Protein AF-A0A257Y5J5-F1 (afdb_monomer_lite)

pLDDT: mean 78.84, std 15.65, range [30.62, 96.81]

Secondary structure (DSSP, 8-state):
-----TTSTTTS--------THHHHHHHHHHHHHHHHHHTS-SS--GGGTTT-EEE-TT--EEE--HHHHHHHHHHHHHTTSEETTEE-HHHHTS-HHHHHHHHHHHHHTT-TTGGGGHHHHHHHHHHS--TTTS-----GGGPEEPPB-HHHHHSHHHHHHHHHH-EEEEEEE---HHHHHHHHHHHHHHH---PPPEEEEEEEEEEPPSSS-S---EEEEEEEEEEE---TT----HHHHHHHHHT--HHHHHHHHHHS-HHHHTHHHH-HHHHHHHHHHHHHHHHHHHHHTTEEEEEEEEE--HHHHH--TT-EE-BTTTEEE-SSSSBSEEE-SSHHHHHHH-

Radius of gyration: 29.54 Å; chains: 1; bounding box: 73×60×66 Å

Sequence (347 aa):
PEVLGTHNVHDVNSLTVIANESYEEFAKALQDEFYEVIKNRPKEVAPTLFDGQVWVDAAGTELSVDGSKAALIFAALNVSGFVKDGQLTDAYHDMAPELRAEKVSEMLGNVDNSLPAYVEQVLQLVESVYDPKKNPIVSDARNKTTLNLDHEKFASKEFKSLWEKINAKTYYTVSFNEEKLIESCVNSLNRQLRVSQTLVVITDGYLSTTKQNTPEMKRLVGKQVVLEEVAAKNVTFDLIGEIATSTRLTRKTVATILQRIEPVVFKLFAANPEEFIREAIKLIDEQKASTIIEHITYDKLDETWNAEEIFVDATIGGEYGKNVSDAKKHLYDKLRYDSSTEKTLGE

Structure (mmCIF, N/CA/C/O backbone):
data_AF-A0A257Y5J5-F1
#
_entry.id   AF-A0A257Y5J5-F1
#
loop_
_atom_site.group_PDB
_atom_site.id
_atom_site.type_symbol
_atom_site.label_atom_id
_atom_site.label_alt_id
_atom_site.label_comp_id
_atom_site.label_asym_id
_atom_site.label_entity_id
_atom_site.label_seq_id
_atom_site.pdbx_PDB_ins_code
_atom_site.Cartn_x
_atom_site.Cartn_y
_atom_site.Cartn_z
_atom_site.occupancy
_atom_site.B_iso_or_equiv
_atom_site.auth_seq_id
_atom_site.auth_comp_id
_atom_site.auth_asym_id
_atom_site.auth_atom_id
_atom_site.pdbx_PDB_model_num
ATOM 1 N N . PRO A 1 1 ? -29.559 -7.344 -4.390 1.00 34.03 1 PRO A N 1
ATOM 2 C CA . PRO A 1 1 ? -28.107 -7.461 -4.138 1.00 34.03 1 PRO A CA 1
ATOM 3 C C . PRO A 1 1 ? -27.696 -6.397 -3.118 1.00 34.03 1 PRO A C 1
ATOM 5 O O . PRO A 1 1 ? -27.549 -5.232 -3.473 1.00 34.03 1 PRO A O 1
ATOM 8 N N . GLU A 1 2 ? -27.645 -6.782 -1.843 1.00 30.62 2 GLU A N 1
ATOM 9 C CA . GLU A 1 2 ? -27.125 -5.921 -0.779 1.00 30.62 2 GLU A CA 1
ATOM 10 C C . GLU A 1 2 ? -25.647 -5.649 -1.046 1.00 30.62 2 GLU A C 1
ATOM 12 O O . GLU A 1 2 ? -24.831 -6.565 -1.145 1.00 30.62 2 GLU A O 1
ATOM 17 N N . VAL A 1 3 ? -25.321 -4.375 -1.237 1.00 37.84 3 VAL A N 1
ATOM 18 C CA . VAL A 1 3 ? -23.944 -3.912 -1.366 1.00 37.84 3 VAL A CA 1
ATOM 19 C C . VAL A 1 3 ? -23.417 -3.769 0.057 1.00 37.84 3 VAL A C 1
ATOM 21 O O . VAL A 1 3 ? -23.783 -2.832 0.763 1.00 37.84 3 VAL A O 1
ATOM 24 N N . LEU A 1 4 ? -22.615 -4.736 0.497 1.00 34.31 4 LEU A N 1
ATOM 25 C CA . LEU A 1 4 ? -21.945 -4.685 1.794 1.00 34.31 4 LEU A CA 1
ATOM 26 C C . LEU A 1 4 ? -20.975 -3.493 1.815 1.00 34.31 4 LEU A C 1
ATOM 28 O O . LEU A 1 4 ? -20.157 -3.327 0.908 1.00 34.31 4 LEU A O 1
ATOM 32 N N . GLY A 1 5 ? -21.100 -2.645 2.837 1.00 35.62 5 GLY A N 1
ATOM 33 C CA . GLY A 1 5 ? -20.235 -1.485 3.046 1.00 35.62 5 GLY A CA 1
ATOM 34 C C . GLY A 1 5 ? -18.776 -1.884 3.278 1.00 35.62 5 GLY A C 1
ATOM 35 O O . GLY A 1 5 ? -18.480 -2.978 3.756 1.00 35.62 5 GLY A O 1
ATOM 36 N N . THR A 1 6 ? -17.860 -0.966 2.967 1.00 47.03 6 THR A N 1
ATOM 37 C CA . THR A 1 6 ? -16.393 -1.140 3.006 1.00 47.03 6 THR A CA 1
ATOM 38 C C . THR A 1 6 ? -15.834 -1.656 4.335 1.00 47.03 6 THR A C 1
ATOM 40 O O . THR A 1 6 ? -14.737 -2.200 4.348 1.00 47.03 6 THR A O 1
ATOM 43 N N . HIS A 1 7 ? -16.578 -1.534 5.436 1.00 42.12 7 HIS A N 1
ATOM 44 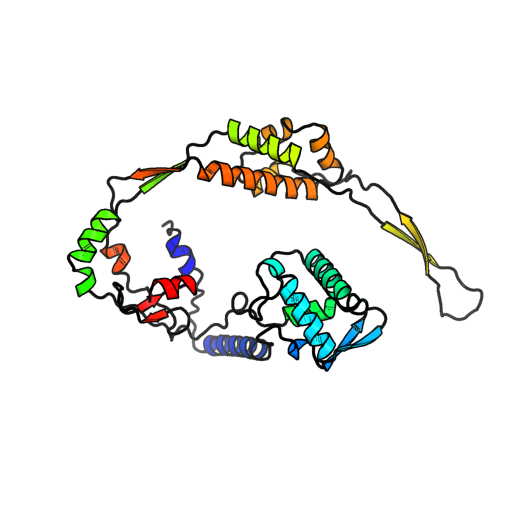C CA . HIS A 1 7 ? -16.158 -1.999 6.762 1.00 42.12 7 HIS A CA 1
ATOM 45 C C . HIS A 1 7 ? -16.393 -3.505 6.972 1.00 42.12 7 HIS A C 1
ATOM 47 O O . HIS A 1 7 ? -15.645 -4.135 7.708 1.00 42.12 7 HIS A O 1
ATOM 53 N N . ASN A 1 8 ? -17.343 -4.111 6.251 1.00 40.41 8 ASN A N 1
ATOM 54 C CA . ASN A 1 8 ? -17.634 -5.547 6.351 1.00 40.41 8 ASN A CA 1
ATOM 55 C C . ASN A 1 8 ? -16.800 -6.397 5.382 1.00 40.41 8 ASN A C 1
ATOM 57 O O . ASN A 1 8 ? -16.854 -7.619 5.435 1.00 40.41 8 ASN A O 1
ATOM 61 N N . VAL A 1 9 ? -16.017 -5.789 4.485 1.00 42.28 9 VAL A N 1
ATOM 62 C CA . VAL A 1 9 ? -15.244 -6.533 3.472 1.00 42.28 9 VAL A CA 1
ATOM 63 C C . VAL A 1 9 ? -14.115 -7.353 4.111 1.00 42.28 9 VAL A C 1
ATOM 65 O O . VAL A 1 9 ? -13.774 -8.422 3.609 1.00 42.28 9 VAL A O 1
ATOM 68 N N . HIS A 1 10 ? -13.572 -6.901 5.245 1.00 39.47 10 HIS A N 1
ATOM 69 C CA . HIS A 1 10 ? -12.489 -7.601 5.940 1.00 39.47 10 HIS A CA 1
ATOM 70 C C . HIS A 1 10 ? -12.958 -8.837 6.724 1.00 39.47 10 HIS A C 1
ATOM 72 O O . HIS A 1 10 ? -12.201 -9.802 6.809 1.00 39.47 10 HIS A O 1
ATOM 78 N N . ASP A 1 11 ? -14.205 -8.869 7.206 1.00 45.16 11 ASP A N 1
ATOM 79 C CA . ASP A 1 11 ? -14.768 -10.052 7.880 1.00 45.16 11 ASP A CA 1
ATOM 80 C C . ASP A 1 11 ? -15.270 -11.127 6.889 1.00 45.16 11 ASP A C 1
ATOM 82 O O . ASP A 1 11 ? -15.489 -12.279 7.267 1.00 45.16 11 ASP A O 1
ATOM 86 N N . VAL A 1 12 ? -15.410 -10.791 5.599 1.00 37.94 12 VAL A N 1
ATOM 87 C CA . VAL A 1 12 ? -16.011 -11.670 4.573 1.00 37.94 12 VAL A CA 1
ATOM 88 C C . VAL A 1 12 ? -14.995 -12.596 3.882 1.00 37.94 12 VAL A C 1
ATOM 90 O O . VAL A 1 12 ? -15.391 -13.552 3.220 1.00 37.94 12 VAL A O 1
ATOM 93 N N . ASN A 1 13 ? -13.690 -12.438 4.124 1.00 39.31 13 ASN A N 1
ATOM 94 C CA . ASN A 1 13 ? -12.672 -13.406 3.676 1.00 39.31 13 ASN A CA 1
ATOM 95 C C . ASN A 1 13 ? -12.415 -14.524 4.705 1.00 39.31 13 ASN A C 1
ATOM 97 O O . ASN A 1 13 ? -11.305 -15.038 4.828 1.00 39.31 13 ASN A O 1
ATOM 101 N N . SER A 1 14 ? -13.444 -14.915 5.455 1.00 45.34 14 SER A N 1
ATOM 102 C CA . SER A 1 14 ? -13.408 -16.087 6.328 1.00 45.34 14 SER A CA 1
ATOM 103 C C . SER A 1 14 ? -14.005 -17.284 5.578 1.00 45.34 14 SER A C 1
ATOM 105 O O . SER A 1 14 ? -15.222 -17.384 5.401 1.00 45.34 14 SER A O 1
ATOM 107 N N . LEU A 1 15 ? -13.154 -18.219 5.144 1.00 46.12 15 LEU A N 1
ATOM 108 C CA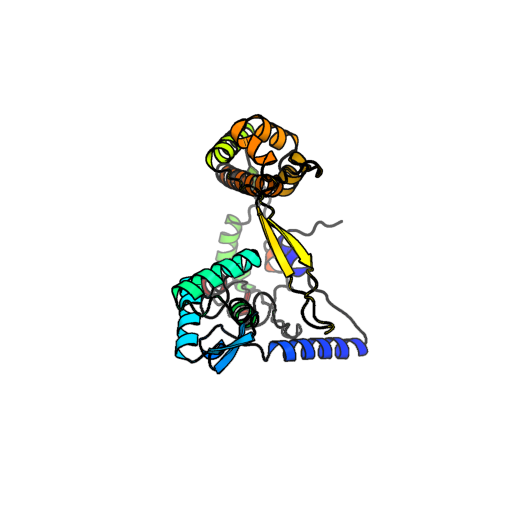 . LEU A 1 15 ? -13.611 -19.521 4.660 1.00 46.12 15 LEU A CA 1
ATOM 109 C C . LEU A 1 15 ? -14.027 -20.371 5.869 1.00 46.12 15 LEU A C 1
ATOM 111 O O . LEU A 1 15 ? -13.204 -21.033 6.494 1.00 46.12 15 LEU A O 1
ATOM 115 N N . THR A 1 16 ? -15.314 -20.345 6.210 1.00 46.00 16 THR A N 1
ATOM 116 C CA . THR A 1 16 ? -15.883 -21.257 7.210 1.00 46.00 16 THR A CA 1
ATOM 117 C C . THR A 1 16 ? -16.260 -22.566 6.524 1.00 46.00 16 THR A C 1
ATOM 119 O O . THR A 1 16 ? -17.199 -22.610 5.731 1.00 46.00 16 THR A O 1
ATOM 122 N N . VAL A 1 17 ? -15.522 -23.637 6.816 1.00 47.38 17 VAL A N 1
ATOM 123 C CA . VAL A 1 17 ? -15.811 -24.980 6.300 1.00 47.38 17 VAL A CA 1
ATOM 124 C C . VAL A 1 17 ? -16.611 -25.749 7.350 1.00 47.38 17 VAL A C 1
ATOM 126 O O . VAL A 1 17 ? -16.116 -25.993 8.446 1.00 47.38 17 VAL A O 1
ATOM 129 N N . ILE A 1 18 ? -17.846 -26.134 7.024 1.00 46.50 18 ILE A N 1
ATOM 130 C CA . ILE A 1 18 ? -18.666 -27.035 7.848 1.00 46.50 18 ILE A CA 1
ATOM 131 C C . ILE A 1 18 ? -18.580 -28.424 7.216 1.00 46.50 18 ILE A C 1
ATOM 133 O O . ILE A 1 18 ? -18.947 -28.587 6.053 1.00 46.50 18 ILE A O 1
ATOM 137 N N . ALA A 1 19 ? -18.105 -29.419 7.964 1.00 47.50 19 ALA A N 1
ATOM 138 C CA . ALA A 1 19 ? -17.922 -30.775 7.459 1.00 47.50 19 ALA A CA 1
ATOM 139 C C . ALA A 1 19 ? -18.391 -31.844 8.454 1.00 47.50 19 ALA A C 1
ATOM 141 O O . ALA A 1 19 ? -18.448 -31.609 9.660 1.00 47.50 19 ALA A O 1
ATOM 142 N N . ASN A 1 20 ? -18.714 -33.028 7.926 1.00 46.78 20 ASN A N 1
ATOM 143 C CA . ASN A 1 20 ? -18.816 -34.253 8.713 1.00 46.78 20 ASN A CA 1
ATOM 144 C C . ASN A 1 20 ? -17.396 -34.717 9.102 1.00 46.78 20 ASN A C 1
ATOM 146 O O . ASN A 1 20 ? -16.449 -34.420 8.379 1.00 46.78 20 ASN A O 1
ATOM 150 N N . GLU A 1 21 ? -17.255 -35.418 10.231 1.00 49.06 21 GLU A N 1
ATOM 151 C CA . GLU A 1 21 ? -16.014 -35.801 10.953 1.00 49.06 21 GLU A CA 1
ATOM 152 C C . GLU A 1 21 ? -14.713 -36.034 10.139 1.00 49.06 21 GLU A C 1
ATOM 154 O O . GLU A 1 21 ? -13.630 -35.805 10.663 1.00 49.06 21 GLU A O 1
ATOM 159 N N . SER A 1 22 ? -14.768 -36.422 8.861 1.00 63.94 22 SER A N 1
ATOM 160 C CA . SER A 1 22 ? -13.590 -36.687 8.015 1.00 63.94 22 SER A CA 1
ATOM 161 C C . SER A 1 22 ? -12.746 -35.469 7.589 1.00 63.94 22 SER A C 1
ATOM 163 O O . SER A 1 22 ? -11.566 -35.635 7.288 1.00 63.94 22 SER A O 1
ATOM 165 N N . TYR A 1 23 ? -13.294 -34.246 7.541 1.00 64.00 23 TYR A N 1
ATOM 166 C CA . TYR A 1 23 ? -12.517 -33.072 7.088 1.00 64.00 23 TYR A CA 1
ATOM 167 C C . TYR A 1 23 ? -11.790 -32.349 8.232 1.00 64.00 23 TYR A C 1
ATOM 169 O O . TYR A 1 23 ? -10.802 -31.666 7.981 1.00 64.00 23 TYR A O 1
ATOM 177 N N . GLU A 1 24 ? -12.242 -32.497 9.484 1.00 64.62 24 GLU A N 1
ATOM 178 C CA . GLU A 1 24 ? -11.536 -31.938 10.650 1.00 64.62 24 GLU A CA 1
ATOM 179 C C . GLU A 1 24 ? -10.151 -32.579 10.790 1.00 64.62 24 GLU A C 1
ATOM 181 O O . GLU A 1 24 ? -9.162 -31.873 10.972 1.00 64.62 24 GLU A O 1
ATOM 186 N N . GLU A 1 25 ? -10.060 -33.898 10.603 1.00 69.69 25 GLU A N 1
ATOM 187 C CA . GLU A 1 25 ? -8.787 -34.624 10.583 1.00 69.69 25 GLU A CA 1
ATOM 188 C C . GLU A 1 25 ? -7.875 -34.150 9.443 1.00 69.69 25 GLU A C 1
ATOM 190 O O . GLU A 1 25 ? -6.684 -33.936 9.660 1.00 69.69 25 GLU A O 1
ATOM 195 N N . PHE A 1 26 ? -8.433 -33.913 8.251 1.00 71.94 26 PHE A N 1
ATOM 196 C CA . PHE A 1 26 ? -7.689 -33.383 7.106 1.00 71.94 26 PHE A CA 1
ATOM 197 C C . PHE A 1 26 ? -7.177 -31.956 7.348 1.00 71.94 26 PHE A C 1
ATOM 199 O O . PHE A 1 26 ? -6.003 -31.672 7.123 1.00 71.94 26 PHE A O 1
ATOM 206 N N . ALA A 1 27 ? -8.037 -31.057 7.834 1.00 71.06 27 ALA A N 1
ATOM 207 C CA . ALA A 1 27 ? -7.668 -29.676 8.124 1.00 71.06 27 ALA A CA 1
ATOM 208 C C . ALA A 1 27 ? -6.618 -29.599 9.237 1.00 71.06 27 ALA A C 1
ATOM 210 O O . ALA A 1 27 ? -5.672 -28.821 9.130 1.00 71.06 27 ALA A O 1
ATOM 211 N N . LYS A 1 28 ? -6.752 -30.436 10.271 1.00 71.62 28 LYS A N 1
ATOM 212 C CA . LYS A 1 28 ? -5.780 -30.538 11.356 1.00 71.62 28 LYS A CA 1
ATOM 213 C C . LYS A 1 28 ? -4.438 -31.074 10.862 1.00 71.62 28 LYS A C 1
ATOM 215 O O . LYS A 1 28 ? -3.423 -30.460 11.151 1.00 71.62 28 LYS A O 1
ATOM 220 N N . ALA A 1 29 ? -4.432 -32.139 10.060 1.00 76.25 29 ALA A N 1
ATOM 221 C CA . ALA A 1 29 ? -3.206 -32.664 9.460 1.00 76.25 29 ALA A CA 1
ATOM 222 C C . ALA A 1 29 ? -2.504 -31.615 8.581 1.00 76.25 29 ALA A C 1
ATOM 224 O O . ALA A 1 29 ? -1.300 -31.421 8.705 1.00 76.25 29 ALA A O 1
ATOM 225 N N . LEU A 1 30 ? -3.257 -30.873 7.761 1.00 77.56 30 LEU A N 1
ATOM 226 C CA . LEU A 1 30 ? -2.712 -29.791 6.938 1.00 77.56 30 LEU A CA 1
ATOM 227 C C . LEU A 1 30 ? -2.139 -28.647 7.794 1.00 77.56 30 LEU A C 1
ATOM 229 O O . LEU A 1 30 ? -1.065 -28.127 7.502 1.00 77.56 30 LEU A O 1
ATOM 233 N N . GLN A 1 31 ? -2.839 -28.246 8.859 1.00 72.38 31 GLN A N 1
ATOM 234 C CA . GLN A 1 31 ? -2.361 -27.227 9.800 1.00 72.38 31 GLN A CA 1
ATOM 235 C C . GLN A 1 31 ? -1.104 -27.680 10.549 1.00 72.38 31 GLN A C 1
ATOM 237 O O . GLN A 1 31 ? -0.177 -26.885 10.696 1.00 72.38 31 GLN A O 1
ATOM 242 N N . ASP A 1 32 ? -1.055 -28.941 10.976 1.00 77.38 32 ASP A N 1
ATOM 243 C CA . ASP A 1 32 ? 0.104 -29.544 11.629 1.00 77.38 32 ASP A CA 1
ATOM 244 C C . ASP A 1 32 ? 1.302 -29.599 10.663 1.00 77.38 32 ASP A C 1
ATOM 246 O O . ASP A 1 32 ? 2.414 -29.244 11.050 1.00 77.38 32 ASP A O 1
ATOM 250 N N . GLU A 1 33 ? 1.085 -29.933 9.385 1.00 76.62 33 GLU A N 1
ATOM 251 C CA . GLU A 1 33 ? 2.117 -29.872 8.338 1.00 76.62 33 GLU A CA 1
ATOM 252 C C . GLU A 1 33 ? 2.654 -28.445 8.141 1.00 76.62 33 GLU A C 1
ATOM 254 O O . GLU A 1 33 ? 3.871 -28.235 8.141 1.00 76.62 33 GLU A O 1
ATOM 259 N N . PHE A 1 34 ? 1.776 -27.440 8.035 1.00 72.38 34 PHE A N 1
ATOM 260 C CA . PHE A 1 34 ? 2.201 -26.037 7.962 1.00 72.38 34 PHE A CA 1
ATOM 261 C C . PHE A 1 34 ? 2.961 -25.606 9.221 1.00 72.38 34 PHE A C 1
ATOM 263 O O . PHE A 1 34 ? 3.985 -24.925 9.120 1.00 72.38 34 PHE A O 1
ATOM 270 N N . TYR A 1 35 ? 2.496 -26.014 10.402 1.00 70.94 35 TYR A N 1
ATOM 271 C CA . TYR A 1 35 ? 3.144 -25.697 11.667 1.00 70.94 35 TYR A CA 1
ATOM 272 C C . TYR A 1 35 ? 4.533 -26.329 11.767 1.00 70.94 35 TYR A C 1
ATOM 274 O O . TYR A 1 35 ? 5.472 -25.635 12.144 1.00 70.94 35 TYR A O 1
ATOM 282 N N . GLU A 1 36 ? 4.714 -27.590 11.376 1.00 72.19 36 GLU A N 1
ATOM 283 C CA . GLU A 1 36 ? 6.026 -28.251 11.375 1.00 72.19 36 GLU A CA 1
ATOM 284 C C . GLU A 1 36 ? 7.012 -27.599 10.387 1.00 72.19 36 GLU A C 1
ATOM 286 O O . GLU A 1 36 ? 8.201 -27.455 10.696 1.00 72.19 36 GLU A O 1
ATOM 291 N N . VAL A 1 37 ? 6.526 -27.106 9.240 1.00 71.25 37 VAL A N 1
ATOM 292 C CA . VAL A 1 37 ? 7.342 -26.335 8.282 1.00 71.25 37 VAL A CA 1
ATOM 293 C C . VAL A 1 37 ? 7.717 -24.949 8.823 1.00 71.25 37 VAL A C 1
ATOM 295 O O . VAL A 1 37 ? 8.800 -24.443 8.521 1.00 71.25 37 VAL A O 1
ATOM 298 N N . ILE A 1 38 ? 6.846 -24.312 9.609 1.00 71.06 38 ILE A N 1
ATOM 299 C CA . ILE A 1 38 ? 7.050 -22.950 10.129 1.00 71.06 38 ILE A CA 1
ATOM 300 C C . ILE A 1 38 ? 7.849 -22.943 11.438 1.00 71.06 38 ILE A C 1
ATOM 302 O O . ILE A 1 38 ? 8.712 -22.089 11.629 1.00 71.06 38 ILE A O 1
ATOM 306 N N . LYS A 1 39 ? 7.599 -23.891 12.344 1.00 70.31 39 LYS A N 1
ATOM 307 C CA . LYS A 1 39 ? 8.170 -23.948 13.700 1.00 70.31 39 LYS A CA 1
ATOM 308 C C . LYS A 1 39 ? 9.696 -24.004 13.705 1.00 70.31 39 LYS A C 1
ATOM 310 O O . LYS A 1 39 ? 10.318 -23.480 14.626 1.00 70.31 39 LYS A O 1
ATOM 315 N N . ASN A 1 40 ? 10.276 -24.635 12.688 1.00 73.19 40 ASN A N 1
ATOM 316 C CA . ASN A 1 40 ? 11.721 -24.798 12.550 1.00 73.19 40 ASN A CA 1
ATOM 317 C C . ASN A 1 40 ? 12.393 -23.638 11.800 1.00 73.19 40 ASN A C 1
ATOM 319 O O . ASN A 1 40 ? 13.615 -23.639 11.659 1.00 73.19 40 ASN A O 1
ATOM 323 N N . ARG A 1 41 ? 11.628 -22.649 11.318 1.00 82.38 41 ARG A N 1
ATOM 324 C CA . ARG A 1 41 ? 12.205 -21.473 10.666 1.00 82.38 41 ARG A CA 1
ATOM 325 C C . ARG A 1 41 ? 12.855 -20.542 11.692 1.00 82.38 41 ARG A C 1
ATOM 327 O O . ARG A 1 41 ? 12.332 -20.387 12.801 1.00 82.38 41 ARG A O 1
ATOM 334 N N . PRO A 1 42 ? 13.959 -19.873 11.328 1.00 84.38 42 PRO A N 1
ATOM 335 C CA . PRO A 1 42 ? 14.516 -18.803 12.141 1.00 84.38 42 PRO A CA 1
ATOM 336 C C . PRO A 1 42 ? 13.467 -17.710 12.379 1.00 84.38 42 PRO A C 1
ATOM 338 O O . PRO A 1 42 ? 12.715 -17.353 11.473 1.00 84.38 42 PRO A O 1
ATOM 341 N N . LYS A 1 43 ? 13.402 -17.185 13.606 1.00 83.06 43 LYS A N 1
ATOM 342 C CA . LYS A 1 43 ? 12.416 -16.158 13.991 1.00 83.06 43 LYS A CA 1
ATOM 343 C C . LYS A 1 43 ? 12.895 -14.732 13.770 1.00 83.06 43 LYS A C 1
ATOM 345 O O . LYS A 1 43 ? 12.075 -13.826 13.768 1.00 83.06 43 LYS A O 1
ATOM 350 N N . GLU A 1 44 ? 14.197 -14.536 13.630 1.00 89.19 44 GLU A N 1
ATOM 351 C CA . GLU A 1 44 ? 14.807 -13.231 13.431 1.00 89.19 44 GLU A CA 1
ATOM 352 C C . GLU A 1 44 ? 16.044 -13.365 12.545 1.00 89.19 44 GLU A C 1
ATOM 354 O O . GLU A 1 44 ? 16.744 -14.382 12.574 1.00 89.19 44 GLU A O 1
ATOM 359 N N . VAL A 1 45 ? 16.320 -12.325 11.763 1.00 91.06 45 VAL A N 1
ATOM 360 C CA . VAL A 1 45 ? 17.619 -12.134 11.132 1.00 91.06 45 VAL A CA 1
ATOM 361 C C . VAL A 1 45 ? 18.580 -11.693 12.233 1.00 91.06 45 VAL A C 1
ATOM 363 O O . VAL A 1 45 ? 18.477 -10.581 12.741 1.00 91.06 45 VAL A O 1
ATOM 366 N N . ALA A 1 46 ? 19.505 -12.570 12.607 1.00 90.75 46 ALA A N 1
ATOM 367 C CA . ALA A 1 46 ? 20.538 -12.327 13.611 1.00 90.75 46 ALA A CA 1
ATOM 368 C C . ALA A 1 46 ? 21.887 -12.867 13.107 1.00 90.75 46 ALA A C 1
ATOM 370 O O . ALA A 1 46 ? 21.899 -13.684 12.187 1.00 90.75 46 ALA A O 1
ATOM 371 N N . PRO A 1 47 ? 23.036 -12.482 13.699 1.00 90.00 47 PRO A N 1
ATOM 372 C CA . PRO A 1 47 ? 24.336 -13.024 13.291 1.00 90.00 47 PRO A CA 1
ATOM 373 C C . PRO A 1 47 ? 24.380 -14.561 13.301 1.00 90.00 47 PRO A C 1
ATOM 375 O O . PRO A 1 47 ? 24.956 -15.178 12.413 1.00 90.00 47 PRO A O 1
ATOM 378 N N . THR A 1 48 ? 23.690 -15.198 14.247 1.00 90.75 48 THR A N 1
ATOM 379 C CA . THR A 1 48 ? 23.582 -16.663 14.350 1.00 90.75 48 THR A CA 1
ATOM 380 C C . THR A 1 48 ? 22.928 -17.331 13.138 1.00 90.75 48 THR A C 1
ATOM 382 O O . THR A 1 48 ? 23.104 -18.530 12.955 1.00 90.75 48 THR A O 1
ATOM 385 N N . LEU A 1 49 ? 22.198 -16.583 12.301 1.00 91.38 49 LEU A N 1
ATOM 386 C CA . LEU A 1 49 ? 21.633 -17.083 11.045 1.00 91.38 49 LEU A CA 1
ATOM 387 C C . LEU A 1 49 ? 22.726 -17.425 10.021 1.00 91.38 49 LEU A C 1
ATOM 389 O O . LEU A 1 49 ? 22.560 -18.343 9.221 1.00 91.38 49 LEU A O 1
ATOM 393 N N . PHE A 1 50 ? 23.831 -16.678 10.044 1.00 91.94 50 PHE A N 1
ATOM 394 C CA . PHE A 1 50 ? 24.916 -16.792 9.069 1.00 91.94 50 PHE A CA 1
ATOM 395 C C . PHE A 1 50 ? 26.134 -17.539 9.627 1.00 91.94 50 PHE A C 1
ATOM 397 O O . PHE A 1 50 ? 26.893 -18.121 8.858 1.00 91.94 50 PHE A O 1
ATOM 404 N N . ASP A 1 51 ? 26.334 -17.522 10.946 1.00 91.75 51 ASP A N 1
ATOM 405 C CA . ASP A 1 51 ? 27.491 -18.142 11.596 1.00 91.75 51 ASP A CA 1
ATOM 406 C C . ASP A 1 51 ? 27.537 -19.666 11.381 1.00 91.75 51 ASP A C 1
ATOM 408 O O . ASP A 1 51 ? 26.532 -20.368 11.502 1.00 91.75 51 ASP A O 1
ATOM 412 N N . GLY A 1 52 ? 28.719 -20.181 11.046 1.00 87.44 52 GLY A N 1
ATOM 413 C CA . GLY A 1 52 ? 28.967 -21.601 10.802 1.00 87.44 52 GLY A CA 1
ATOM 414 C C . GLY A 1 52 ? 28.461 -22.123 9.455 1.00 87.44 52 GLY A C 1
ATOM 415 O O . GLY A 1 52 ? 28.601 -23.318 9.185 1.00 87.44 52 GLY A O 1
ATOM 416 N N . GLN A 1 53 ? 27.897 -21.265 8.600 1.00 89.88 53 GLN A N 1
ATOM 417 C CA . GLN A 1 53 ? 27.468 -21.651 7.258 1.00 89.88 53 GLN A CA 1
ATOM 418 C C . GLN A 1 53 ? 28.665 -21.822 6.315 1.00 89.88 53 GLN A C 1
ATOM 420 O O . GLN A 1 53 ? 29.679 -21.125 6.419 1.00 89.88 53 GLN A O 1
ATOM 425 N N . VAL A 1 54 ? 28.531 -22.746 5.364 1.00 90.81 54 VAL A N 1
ATOM 426 C CA . VAL A 1 54 ? 29.475 -22.922 4.256 1.00 90.81 54 VAL A CA 1
ATOM 427 C C . VAL A 1 54 ? 28.727 -22.624 2.967 1.00 90.81 54 VAL A C 1
ATOM 429 O O . VAL A 1 54 ? 27.769 -23.315 2.623 1.00 90.81 54 VAL A O 1
ATOM 432 N N . TRP A 1 55 ? 29.134 -21.565 2.281 1.00 91.25 55 TRP A N 1
ATOM 433 C CA . TRP A 1 55 ? 28.522 -21.125 1.035 1.00 91.25 55 TRP A CA 1
ATOM 434 C C . TRP A 1 55 ? 29.381 -21.514 -0.151 1.00 91.25 55 TRP A C 1
ATOM 436 O O . TRP A 1 55 ? 30.601 -21.564 -0.038 1.00 91.25 55 TRP A O 1
ATOM 446 N N . VAL A 1 56 ? 28.743 -21.777 -1.288 1.00 89.00 56 VAL A N 1
ATOM 447 C CA . VAL A 1 56 ? 29.424 -22.184 -2.519 1.00 89.00 56 VAL A CA 1
ATOM 448 C C . VAL A 1 56 ? 28.990 -21.263 -3.646 1.00 89.00 56 VAL A C 1
ATOM 450 O O . VAL A 1 56 ? 27.795 -21.158 -3.919 1.00 89.00 56 VAL A O 1
ATOM 453 N N . ASP A 1 57 ? 29.939 -20.583 -4.282 1.00 86.38 57 ASP A N 1
ATOM 454 C CA . ASP A 1 57 ? 29.636 -19.700 -5.408 1.00 86.38 57 ASP A CA 1
ATOM 455 C C . ASP A 1 57 ? 29.349 -20.499 -6.698 1.00 86.38 57 ASP A C 1
ATOM 457 O O . ASP A 1 57 ? 29.505 -21.723 -6.767 1.00 86.38 57 ASP A O 1
ATOM 461 N N . ALA A 1 58 ? 28.951 -19.804 -7.766 1.00 81.06 58 ALA A N 1
ATOM 462 C CA . ALA A 1 58 ? 28.692 -20.429 -9.066 1.00 81.06 58 ALA A CA 1
ATOM 463 C C . ALA A 1 58 ? 29.939 -21.078 -9.713 1.00 81.06 58 ALA A C 1
ATOM 465 O O . ALA A 1 58 ? 29.803 -21.869 -10.647 1.00 81.06 58 ALA A O 1
ATOM 466 N N . ALA A 1 59 ? 31.144 -20.750 -9.238 1.00 81.88 59 ALA A N 1
ATOM 467 C CA . ALA A 1 59 ? 32.409 -21.326 -9.683 1.00 81.88 59 ALA A CA 1
ATOM 468 C C . ALA A 1 59 ? 32.852 -22.536 -8.832 1.00 81.88 59 ALA A C 1
ATOM 470 O O . ALA A 1 59 ? 33.857 -23.170 -9.163 1.00 81.88 59 ALA A O 1
ATOM 471 N N . GLY A 1 60 ? 32.100 -22.891 -7.784 1.00 83.56 60 GLY A N 1
ATOM 472 C CA . GLY A 1 60 ? 32.420 -23.985 -6.868 1.00 83.56 60 GLY A CA 1
ATOM 473 C C . GLY A 1 60 ? 33.403 -23.604 -5.757 1.00 83.56 60 GLY A C 1
ATOM 474 O O . GLY A 1 60 ? 33.960 -24.492 -5.115 1.00 83.56 60 GLY A O 1
ATOM 475 N N . THR A 1 61 ? 33.648 -22.313 -5.535 1.00 87.69 61 THR A N 1
ATOM 476 C CA . THR A 1 61 ? 34.480 -21.823 -4.432 1.00 87.69 61 THR A CA 1
ATOM 477 C C . THR A 1 61 ? 33.688 -21.883 -3.136 1.00 87.69 61 THR A C 1
ATOM 479 O O . THR A 1 61 ? 32.594 -21.326 -3.055 1.00 87.69 61 THR A O 1
ATOM 482 N N . GLU A 1 62 ? 34.243 -22.532 -2.114 1.00 90.31 62 GLU A N 1
ATOM 483 C CA . GLU A 1 62 ? 33.631 -22.588 -0.788 1.00 90.31 62 GLU A CA 1
ATOM 484 C C . GLU A 1 62 ? 34.098 -21.419 0.093 1.00 90.31 62 GLU A C 1
ATOM 486 O O . GLU A 1 62 ? 35.296 -21.138 0.200 1.00 90.31 62 GLU A O 1
ATOM 491 N N . LEU A 1 63 ? 33.157 -20.780 0.787 1.00 89.38 63 LEU A N 1
ATOM 492 C CA . LEU A 1 63 ? 33.405 -19.779 1.818 1.00 89.38 63 LEU A CA 1
ATOM 493 C C . LEU A 1 63 ? 32.772 -20.225 3.134 1.00 89.38 63 LEU A C 1
ATOM 495 O O . LEU A 1 63 ? 31.557 -20.380 3.231 1.00 89.38 63 LEU A O 1
ATOM 499 N N . SER A 1 64 ? 33.594 -20.361 4.174 1.00 91.31 64 SER A N 1
ATOM 500 C CA . SER A 1 64 ? 33.100 -20.532 5.541 1.00 91.31 64 SER A CA 1
ATOM 501 C C . SER A 1 64 ? 32.837 -19.170 6.188 1.00 91.31 64 SER A C 1
ATOM 503 O O . SER A 1 64 ? 33.723 -18.302 6.274 1.00 91.31 64 SER A O 1
ATOM 505 N N . VAL A 1 65 ? 31.597 -18.993 6.637 1.00 90.25 65 VAL A N 1
ATOM 506 C CA . VAL A 1 65 ? 31.133 -17.816 7.363 1.00 90.25 65 VAL A CA 1
ATOM 507 C C . VAL A 1 65 ? 31.373 -18.046 8.849 1.00 90.25 65 VAL A C 1
ATOM 509 O O . VAL A 1 65 ? 30.749 -18.895 9.477 1.00 90.25 65 VAL A O 1
ATOM 512 N N . ASP A 1 66 ? 32.313 -17.291 9.405 1.00 90.38 66 ASP A N 1
ATOM 513 C CA . ASP A 1 66 ? 32.579 -17.262 10.841 1.00 90.38 66 ASP A CA 1
ATOM 514 C C . ASP A 1 66 ? 31.743 -16.170 11.526 1.00 90.38 66 ASP A C 1
ATOM 516 O O . ASP A 1 66 ? 31.180 -15.289 10.868 1.00 90.38 66 ASP A O 1
ATOM 520 N N . GLY A 1 67 ? 31.713 -16.180 12.859 1.00 88.31 67 GLY A N 1
ATOM 521 C CA . GLY A 1 67 ? 30.959 -15.205 13.647 1.00 88.31 67 GLY A CA 1
ATOM 522 C C . GLY A 1 67 ? 31.309 -13.738 13.360 1.00 88.31 67 GLY A C 1
ATOM 523 O O . GLY A 1 67 ? 30.447 -12.870 13.503 1.00 88.31 67 GLY A O 1
ATOM 524 N N . SER A 1 68 ? 32.533 -13.437 12.901 1.00 88.56 68 SER A N 1
ATOM 525 C CA . SER A 1 68 ? 32.913 -12.068 12.524 1.00 88.56 68 SER A CA 1
ATOM 526 C C . SER A 1 68 ? 32.259 -11.664 11.204 1.00 88.56 68 SER A C 1
ATOM 528 O O . SER A 1 68 ? 31.633 -10.606 11.134 1.00 88.56 68 SER A O 1
ATOM 530 N N . LYS A 1 69 ? 32.338 -12.517 10.172 1.00 89.50 69 LYS A N 1
ATOM 531 C CA . LYS A 1 69 ? 31.657 -12.286 8.886 1.00 89.50 69 LYS A CA 1
ATOM 532 C C . LYS A 1 69 ? 30.141 -12.231 9.066 1.00 89.50 69 LYS A C 1
ATOM 534 O O . LYS A 1 69 ? 29.489 -11.348 8.519 1.00 89.50 69 LYS A O 1
ATOM 539 N N . ALA A 1 70 ? 29.589 -13.114 9.890 1.00 90.75 70 ALA A N 1
ATOM 540 C CA . ALA A 1 70 ? 28.170 -13.145 10.210 1.00 90.75 70 ALA A CA 1
ATOM 541 C C . ALA A 1 70 ? 27.678 -11.840 10.864 1.00 90.75 70 ALA A C 1
ATOM 543 O O . ALA A 1 70 ? 26.644 -11.293 10.473 1.00 90.75 70 ALA A O 1
ATOM 544 N N . ALA A 1 71 ? 28.437 -11.304 11.826 1.00 91.12 71 ALA A N 1
ATOM 545 C CA . ALA A 1 71 ? 28.132 -10.021 12.457 1.00 91.12 71 ALA A CA 1
ATOM 546 C C . ALA A 1 71 ? 28.212 -8.853 11.463 1.00 91.12 71 ALA A C 1
ATOM 548 O O . ALA A 1 71 ? 27.375 -7.950 11.505 1.00 91.12 71 ALA A O 1
ATOM 549 N N . LEU A 1 72 ? 29.187 -8.889 10.551 1.00 90.75 72 LEU A N 1
ATOM 550 C CA . LEU A 1 72 ? 29.349 -7.900 9.488 1.00 90.75 72 LEU A CA 1
ATOM 551 C C . LEU A 1 72 ? 28.163 -7.903 8.511 1.00 90.75 72 LEU A C 1
ATOM 553 O O . LEU A 1 72 ? 27.597 -6.843 8.252 1.00 90.75 72 LEU A O 1
ATOM 557 N N . ILE A 1 73 ? 27.733 -9.078 8.042 1.00 91.31 73 ILE A N 1
ATOM 558 C CA . ILE A 1 73 ? 26.559 -9.237 7.167 1.00 91.31 73 ILE A CA 1
ATOM 559 C C . ILE A 1 73 ? 25.299 -8.695 7.852 1.00 91.31 73 ILE A C 1
ATOM 561 O O . ILE A 1 73 ? 24.560 -7.902 7.270 1.00 91.31 73 ILE A O 1
ATOM 565 N N . PHE A 1 74 ? 25.073 -9.067 9.115 1.00 92.06 74 PHE A N 1
ATOM 566 C CA . PHE A 1 74 ? 23.931 -8.577 9.884 1.00 92.06 74 PHE A CA 1
ATOM 567 C C . PHE A 1 74 ? 23.947 -7.050 10.057 1.00 92.06 74 PHE A C 1
ATOM 569 O O . PHE A 1 74 ? 22.930 -6.386 9.850 1.00 92.06 74 PHE A O 1
ATOM 576 N N . ALA A 1 75 ? 25.098 -6.470 10.410 1.00 89.69 75 ALA A N 1
ATOM 577 C CA . ALA A 1 75 ? 25.235 -5.023 10.555 1.00 89.69 75 ALA A CA 1
ATOM 578 C C . ALA A 1 75 ? 24.922 -4.295 9.240 1.00 89.69 75 ALA A C 1
ATOM 580 O O . ALA A 1 75 ? 24.230 -3.279 9.236 1.00 89.69 75 ALA A O 1
ATOM 581 N N . ALA A 1 76 ? 25.375 -4.846 8.120 1.00 89.94 76 ALA A N 1
ATOM 582 C CA . ALA A 1 76 ? 25.175 -4.280 6.799 1.00 89.94 76 ALA A CA 1
ATOM 583 C C . ALA A 1 76 ? 23.707 -4.355 6.331 1.00 89.94 76 ALA A C 1
ATOM 585 O O . ALA A 1 76 ? 23.179 -3.390 5.769 1.00 89.94 76 ALA A O 1
ATOM 586 N N . LEU A 1 77 ? 23.002 -5.444 6.655 1.00 90.69 77 LEU A N 1
ATOM 587 C CA . LEU A 1 77 ? 21.553 -5.580 6.454 1.00 90.69 77 LEU A CA 1
ATOM 588 C C . LEU A 1 77 ? 20.740 -4.569 7.283 1.00 90.69 77 LEU A C 1
ATOM 590 O O . LEU A 1 77 ? 19.750 -4.022 6.795 1.00 90.69 77 LEU A O 1
ATOM 594 N N . ASN A 1 78 ? 21.172 -4.268 8.511 1.00 90.31 78 ASN A N 1
ATOM 595 C CA . ASN A 1 78 ? 20.541 -3.226 9.328 1.00 90.31 78 ASN A CA 1
ATOM 596 C C . ASN A 1 78 ? 20.812 -1.817 8.782 1.00 90.31 78 ASN A C 1
ATOM 598 O O . ASN A 1 78 ? 19.898 -1.001 8.695 1.00 90.31 78 ASN A O 1
ATOM 602 N N . VAL A 1 79 ? 22.057 -1.515 8.399 1.00 89.25 79 VAL A N 1
ATOM 603 C CA . VAL A 1 79 ? 22.445 -0.183 7.894 1.00 89.25 79 VAL A CA 1
ATOM 604 C C . VAL A 1 79 ? 21.785 0.130 6.550 1.00 89.25 79 VAL A C 1
ATOM 606 O O . VAL A 1 79 ? 21.378 1.266 6.322 1.00 89.25 79 VAL A O 1
ATOM 609 N N . SER A 1 80 ? 21.622 -0.872 5.683 1.00 86.50 80 SER A N 1
ATOM 610 C CA . SER A 1 80 ? 20.879 -0.739 4.420 1.00 86.50 80 SER A CA 1
ATOM 611 C C . SER A 1 80 ? 19.366 -0.565 4.613 1.00 86.50 80 SER A C 1
ATOM 613 O O . SER A 1 80 ? 18.656 -0.261 3.655 1.00 86.50 80 SER A O 1
ATOM 615 N N . GLY A 1 81 ? 18.861 -0.725 5.842 1.00 87.12 81 GLY A N 1
ATOM 616 C CA . GLY A 1 81 ? 17.440 -0.614 6.164 1.00 87.12 81 GLY A CA 1
ATOM 617 C C . GLY A 1 81 ? 16.606 -1.807 5.693 1.00 87.12 81 GLY A C 1
ATOM 618 O O . GLY A 1 81 ? 15.379 -1.717 5.676 1.00 87.12 81 GLY A O 1
ATOM 619 N N . PHE A 1 82 ? 17.242 -2.914 5.303 1.00 88.50 82 PHE A N 1
ATOM 620 C CA . PHE A 1 82 ? 16.552 -4.145 4.905 1.00 88.50 82 PHE A CA 1
ATOM 621 C C . PHE A 1 82 ? 16.071 -4.950 6.097 1.00 88.50 82 PHE A C 1
ATOM 623 O O . PHE A 1 82 ? 15.050 -5.623 6.002 1.00 88.50 82 PHE A O 1
ATOM 630 N N . VAL A 1 83 ? 16.780 -4.846 7.218 1.00 89.81 83 VAL A N 1
ATOM 631 C CA . VAL A 1 83 ? 16.390 -5.464 8.479 1.00 89.81 83 VAL A CA 1
ATOM 632 C C . VAL A 1 83 ? 16.148 -4.380 9.518 1.00 89.81 83 VAL A C 1
ATOM 634 O O . VAL A 1 83 ? 16.916 -3.426 9.640 1.00 89.81 83 VAL A O 1
ATOM 637 N N . LYS A 1 84 ? 15.058 -4.527 10.268 1.00 86.62 84 LYS A N 1
ATOM 638 C CA . LYS A 1 84 ? 14.743 -3.705 11.433 1.00 86.62 84 LYS A CA 1
ATOM 639 C C . LYS A 1 84 ? 14.113 -4.587 12.501 1.00 86.62 84 LYS A C 1
ATOM 641 O O . LYS A 1 84 ? 13.221 -5.371 12.198 1.00 86.62 84 LYS A O 1
ATOM 646 N N . ASP A 1 85 ? 14.598 -4.474 13.736 1.00 84.69 85 ASP A N 1
ATOM 647 C CA . ASP A 1 85 ? 14.119 -5.265 14.879 1.00 84.69 85 ASP A CA 1
ATOM 648 C C . ASP A 1 85 ? 14.128 -6.787 14.602 1.00 84.69 85 ASP A C 1
ATOM 650 O O . ASP A 1 85 ? 13.229 -7.520 15.006 1.00 84.69 85 ASP A O 1
ATOM 654 N N . GLY A 1 86 ? 15.140 -7.259 13.858 1.00 82.62 86 GLY A N 1
ATOM 655 C CA . GLY A 1 86 ? 15.301 -8.670 13.489 1.00 82.62 86 GLY A CA 1
ATOM 656 C C . GLY A 1 86 ? 14.367 -9.159 12.374 1.00 82.62 86 GLY A C 1
ATOM 657 O O . GLY A 1 86 ? 14.373 -10.346 12.067 1.00 82.62 86 GLY A O 1
ATOM 658 N N . GLN A 1 87 ? 13.581 -8.282 11.748 1.00 88.56 87 GLN A N 1
ATOM 659 C CA . GLN A 1 87 ? 12.644 -8.622 10.673 1.00 88.56 87 GLN A CA 1
ATOM 660 C C . GLN A 1 87 ? 12.995 -7.909 9.372 1.00 88.56 87 GLN A C 1
ATOM 662 O O . GLN A 1 87 ? 13.562 -6.815 9.385 1.00 88.56 87 GLN A O 1
ATOM 667 N N . LEU A 1 88 ? 12.620 -8.517 8.247 1.00 89.00 88 LEU A N 1
ATOM 668 C CA . LEU A 1 88 ? 12.691 -7.861 6.947 1.00 89.00 88 LEU A CA 1
ATOM 669 C C . LEU A 1 88 ? 11.723 -6.677 6.893 1.00 89.00 88 LEU A C 1
ATOM 671 O O . LEU A 1 88 ? 10.593 -6.750 7.378 1.00 89.00 88 LEU A O 1
ATOM 675 N N . THR A 1 89 ? 12.170 -5.570 6.312 1.00 87.06 89 THR A N 1
ATOM 676 C CA . THR A 1 89 ? 11.346 -4.370 6.164 1.00 87.06 89 THR A CA 1
ATOM 677 C C . THR A 1 89 ? 10.446 -4.459 4.936 1.00 87.06 89 THR A C 1
ATOM 679 O O . THR A 1 89 ? 10.757 -5.140 3.958 1.00 87.06 89 THR A O 1
ATOM 682 N N . ASP A 1 90 ? 9.343 -3.707 4.945 1.00 83.50 90 ASP A N 1
ATOM 683 C CA . ASP A 1 90 ? 8.463 -3.596 3.773 1.00 83.50 90 ASP A CA 1
ATOM 684 C C . ASP A 1 90 ? 9.258 -3.075 2.556 1.00 83.50 90 ASP A C 1
ATOM 686 O O . ASP A 1 90 ? 9.132 -3.598 1.453 1.00 83.50 90 ASP A O 1
ATOM 690 N N . ALA A 1 91 ? 10.219 -2.169 2.790 1.00 82.12 91 ALA A N 1
ATOM 691 C CA . ALA A 1 91 ? 11.143 -1.678 1.771 1.00 82.12 91 ALA A CA 1
ATOM 692 C C . ALA A 1 91 ? 11.945 -2.795 1.082 1.00 82.12 91 ALA A C 1
ATOM 694 O O . ALA A 1 91 ? 12.186 -2.700 -0.116 1.00 82.12 91 ALA A O 1
ATOM 695 N N . TYR A 1 92 ? 12.355 -3.845 1.800 1.00 86.44 92 TYR A N 1
ATOM 696 C CA . TYR A 1 92 ? 13.016 -5.002 1.191 1.00 86.44 92 TYR A CA 1
ATOM 697 C C . TYR A 1 92 ? 12.048 -5.786 0.291 1.00 86.44 92 TYR A C 1
ATOM 699 O O . TYR A 1 92 ? 12.404 -6.190 -0.815 1.00 86.44 92 TYR A O 1
ATOM 707 N N . HIS A 1 93 ? 10.808 -5.975 0.738 1.00 81.62 93 HIS A N 1
ATOM 708 C CA . HIS A 1 93 ? 9.810 -6.769 0.025 1.00 81.62 93 HIS A CA 1
ATOM 709 C C . HIS A 1 93 ? 9.202 -6.080 -1.198 1.00 81.62 93 HIS A C 1
ATOM 711 O O . HIS A 1 93 ? 8.902 -6.766 -2.175 1.00 81.62 93 HIS A O 1
ATOM 717 N N . ASP A 1 94 ? 9.070 -4.756 -1.163 1.00 85.56 94 ASP A N 1
ATOM 718 C CA . ASP A 1 94 ? 8.499 -3.956 -2.251 1.00 85.56 94 ASP A CA 1
ATOM 719 C C . ASP A 1 94 ? 9.443 -3.840 -3.461 1.00 85.56 94 ASP A C 1
ATOM 721 O O . ASP A 1 94 ? 9.036 -3.423 -4.546 1.00 85.56 94 ASP A O 1
ATOM 725 N N . MET A 1 95 ? 10.716 -4.219 -3.305 1.00 86.62 95 MET A N 1
ATOM 726 C CA . MET A 1 95 ? 11.683 -4.243 -4.401 1.00 86.62 95 MET A CA 1
ATOM 727 C C . MET A 1 95 ? 11.487 -5.469 -5.295 1.00 86.62 95 MET A C 1
ATOM 729 O O . MET A 1 95 ? 11.199 -6.572 -4.818 1.00 86.62 95 MET A O 1
ATOM 733 N N . ALA A 1 96 ? 11.714 -5.291 -6.598 1.00 88.75 96 ALA A N 1
ATOM 734 C CA . ALA A 1 96 ? 11.811 -6.401 -7.540 1.00 88.75 96 ALA A CA 1
ATOM 735 C C . ALA A 1 96 ? 12.984 -7.333 -7.158 1.00 88.75 96 ALA A C 1
ATOM 737 O O . ALA A 1 96 ? 13.991 -6.836 -6.639 1.00 88.75 96 ALA A O 1
ATOM 738 N N . PRO A 1 97 ? 12.884 -8.658 -7.383 1.00 86.56 97 PRO A N 1
ATOM 739 C CA . PRO A 1 97 ? 13.930 -9.612 -7.005 1.00 86.56 97 PRO A CA 1
ATOM 740 C C . PRO A 1 97 ? 15.316 -9.249 -7.549 1.00 86.56 97 PRO A C 1
ATOM 742 O O . PRO A 1 97 ? 16.302 -9.349 -6.822 1.00 86.56 97 PRO A O 1
ATOM 745 N N . GLU A 1 98 ? 15.390 -8.748 -8.785 1.00 88.25 98 GLU A N 1
ATOM 746 C CA . GLU A 1 98 ? 16.655 -8.356 -9.411 1.00 88.25 98 GLU A CA 1
ATOM 747 C C . GLU A 1 98 ? 17.292 -7.167 -8.679 1.00 88.25 98 GLU A C 1
ATOM 749 O O . GLU A 1 98 ? 18.485 -7.176 -8.378 1.00 88.25 98 GLU A O 1
ATOM 754 N N . LEU A 1 99 ? 16.475 -6.176 -8.309 1.00 87.62 99 LEU A N 1
ATOM 755 C CA . LEU A 1 99 ? 16.920 -4.994 -7.571 1.00 87.62 99 LEU A CA 1
ATOM 756 C C . LEU A 1 99 ? 17.334 -5.337 -6.131 1.00 87.62 99 LEU A C 1
ATOM 758 O O . LEU A 1 99 ? 18.255 -4.722 -5.589 1.00 87.62 99 LEU A O 1
ATOM 762 N N . ARG A 1 100 ? 16.674 -6.319 -5.499 1.00 89.69 100 ARG A N 1
ATOM 763 C CA . ARG A 1 100 ? 17.093 -6.826 -4.181 1.00 89.69 100 ARG A CA 1
ATOM 764 C C . ARG A 1 100 ? 18.477 -7.450 -4.263 1.00 89.69 100 ARG A C 1
ATOM 766 O O . ARG A 1 100 ? 19.333 -7.100 -3.455 1.00 89.69 100 ARG A O 1
ATOM 773 N N . ALA A 1 101 ? 18.695 -8.336 -5.234 1.00 89.88 101 ALA A N 1
ATOM 774 C CA . ALA A 1 101 ? 19.980 -8.994 -5.428 1.00 89.88 101 ALA A CA 1
ATOM 775 C C . ALA A 1 101 ? 21.098 -7.981 -5.702 1.00 89.88 101 ALA A C 1
ATOM 777 O O . ALA A 1 101 ? 22.150 -8.046 -5.069 1.00 89.88 101 ALA A O 1
ATOM 778 N N . GLU A 1 102 ? 20.845 -6.987 -6.558 1.00 90.38 102 GLU A N 1
ATOM 779 C CA . GLU A 1 102 ? 21.803 -5.917 -6.852 1.00 90.38 102 GLU A CA 1
ATOM 780 C C . GLU A 1 102 ? 22.199 -5.136 -5.591 1.00 90.38 102 GLU A C 1
ATOM 782 O O . GLU A 1 102 ? 23.385 -5.021 -5.274 1.00 90.38 102 GLU A O 1
ATOM 787 N N . LYS A 1 103 ? 21.223 -4.655 -4.813 1.00 88.44 103 LYS A N 1
ATOM 788 C CA . LYS A 1 103 ? 21.516 -3.879 -3.601 1.00 88.44 103 LYS A CA 1
ATOM 789 C C . LYS A 1 103 ? 22.158 -4.705 -2.494 1.00 88.44 103 LYS A C 1
ATOM 791 O O . LYS A 1 103 ? 22.999 -4.190 -1.760 1.00 88.44 103 LYS A O 1
ATOM 796 N N . VAL A 1 104 ? 21.764 -5.970 -2.343 1.00 89.69 104 VAL A N 1
ATOM 797 C CA . VAL A 1 104 ? 22.412 -6.884 -1.395 1.00 89.69 104 VAL A CA 1
ATOM 798 C C . VAL A 1 104 ? 23.855 -7.136 -1.827 1.00 89.69 104 VAL A C 1
ATOM 800 O O . VAL A 1 104 ? 24.745 -7.081 -0.986 1.00 89.69 104 VAL A O 1
ATOM 803 N N . SER A 1 105 ? 24.116 -7.303 -3.125 1.00 90.88 105 SER A N 1
ATOM 804 C CA . SER A 1 105 ? 25.473 -7.418 -3.670 1.00 90.88 105 SER A CA 1
ATOM 805 C C . SER A 1 105 ? 26.329 -6.188 -3.379 1.00 90.88 105 SER A C 1
ATOM 807 O O . SER A 1 105 ? 27.469 -6.325 -2.935 1.00 90.88 105 SER A O 1
ATOM 809 N N . GLU A 1 106 ? 25.796 -4.986 -3.607 1.00 88.56 106 GLU A N 1
ATOM 810 C CA . GLU A 1 106 ? 26.491 -3.726 -3.323 1.00 88.56 106 GLU A CA 1
ATOM 811 C C . GLU A 1 106 ? 26.800 -3.586 -1.826 1.00 88.56 106 GLU A C 1
ATOM 813 O O . GLU A 1 106 ? 27.930 -3.292 -1.431 1.00 88.56 106 GLU A O 1
ATOM 818 N N . MET A 1 107 ? 25.804 -3.859 -0.980 1.00 89.56 107 MET A N 1
ATOM 819 C CA . MET A 1 107 ? 25.940 -3.835 0.474 1.00 89.56 107 MET A CA 1
ATOM 820 C C . MET A 1 107 ? 27.024 -4.805 0.957 1.00 89.56 107 MET A C 1
ATOM 822 O O . MET A 1 107 ? 27.873 -4.410 1.756 1.00 89.56 107 MET A O 1
ATOM 826 N N . LEU A 1 108 ? 27.036 -6.040 0.448 1.00 89.38 108 LEU A N 1
ATOM 827 C CA . LEU A 1 108 ? 28.035 -7.042 0.813 1.00 89.38 108 LEU A CA 1
ATOM 828 C C . LEU A 1 108 ? 29.438 -6.621 0.360 1.00 89.38 108 LEU A C 1
ATOM 830 O O . LEU A 1 108 ? 30.385 -6.735 1.137 1.00 89.38 108 LEU A O 1
ATOM 834 N N . GLY A 1 109 ? 29.567 -6.066 -0.849 1.00 87.75 109 GLY A N 1
ATOM 835 C CA . GLY A 1 109 ? 30.843 -5.590 -1.389 1.00 87.75 109 GLY A CA 1
ATOM 836 C C . GLY A 1 109 ? 31.451 -4.432 -0.595 1.00 87.75 109 GLY A C 1
ATOM 837 O O . GLY A 1 109 ? 32.667 -4.369 -0.437 1.00 87.75 109 GLY A O 1
ATOM 838 N N . ASN A 1 110 ? 30.618 -3.561 -0.019 1.00 85.69 110 ASN A N 1
ATOM 839 C CA . ASN A 1 110 ? 31.072 -2.466 0.846 1.00 85.69 110 ASN A CA 1
ATOM 840 C C . ASN A 1 110 ? 31.664 -2.940 2.182 1.00 85.69 110 ASN A C 1
ATOM 842 O O . ASN A 1 110 ? 32.337 -2.165 2.865 1.00 85.69 110 ASN A O 1
ATOM 846 N N . VAL A 1 111 ? 31.402 -4.188 2.568 1.00 85.56 111 VAL A N 1
ATOM 847 C CA . VAL A 1 111 ? 31.825 -4.747 3.854 1.00 85.56 111 VAL A CA 1
ATOM 848 C C . VAL A 1 111 ? 32.952 -5.755 3.683 1.00 85.56 111 VAL A C 1
ATOM 850 O O . VAL A 1 111 ? 33.927 -5.708 4.431 1.00 85.56 111 VAL A O 1
ATOM 853 N N . ASP A 1 112 ? 32.855 -6.624 2.678 1.00 86.31 112 ASP A N 1
ATOM 854 C CA . ASP A 1 112 ? 33.914 -7.551 2.295 1.00 86.31 112 ASP A CA 1
ATOM 855 C C . ASP A 1 112 ? 33.787 -7.900 0.804 1.00 86.31 112 ASP A C 1
ATOM 857 O O . ASP A 1 112 ? 32.796 -8.477 0.358 1.00 86.31 112 ASP A O 1
ATOM 861 N N . ASN A 1 113 ? 34.831 -7.590 0.030 1.00 85.31 113 ASN A N 1
ATOM 862 C CA . ASN A 1 113 ? 34.883 -7.810 -1.419 1.00 85.31 113 ASN A CA 1
ATOM 863 C C . ASN A 1 113 ? 34.727 -9.284 -1.842 1.00 85.31 113 ASN A C 1
ATOM 865 O O . ASN A 1 113 ? 34.525 -9.550 -3.026 1.00 85.31 113 ASN A O 1
ATOM 869 N N . SER A 1 114 ? 34.847 -10.240 -0.917 1.00 85.00 114 SER A N 1
ATOM 870 C CA . SER A 1 114 ? 34.637 -11.667 -1.186 1.00 85.00 114 SER A CA 1
ATOM 871 C C . SER A 1 114 ? 33.172 -12.111 -1.092 1.00 85.00 114 SER A C 1
ATOM 873 O O . SER A 1 114 ? 32.816 -13.145 -1.654 1.00 85.00 114 SER A O 1
ATOM 875 N N . LEU A 1 115 ? 32.307 -11.337 -0.428 1.00 86.88 115 LEU A N 1
ATOM 876 C CA . LEU A 1 115 ? 30.905 -11.690 -0.178 1.00 86.88 115 LEU A CA 1
ATOM 877 C C . LEU A 1 115 ? 29.931 -11.505 -1.360 1.00 86.88 115 LEU A C 1
ATOM 879 O O . LEU A 1 115 ? 28.965 -12.268 -1.412 1.00 86.88 115 LEU A O 1
ATOM 883 N N . PRO A 1 116 ? 30.133 -10.583 -2.329 1.00 89.25 116 PRO A N 1
ATOM 884 C CA . PRO A 1 116 ? 29.226 -10.419 -3.472 1.00 89.25 116 PRO A CA 1
ATOM 885 C C . PRO A 1 116 ? 28.986 -11.688 -4.301 1.00 89.25 116 PRO A C 1
ATOM 887 O O . PRO A 1 116 ? 27.937 -11.831 -4.919 1.00 89.25 116 PRO A O 1
ATOM 890 N N . ALA A 1 117 ? 29.926 -12.637 -4.300 1.00 89.00 117 ALA A N 1
ATOM 891 C CA . ALA A 1 117 ? 29.760 -13.919 -4.989 1.00 89.00 117 ALA A CA 1
ATOM 892 C C . ALA A 1 117 ? 28.703 -14.841 -4.340 1.00 89.00 117 ALA A C 1
ATOM 894 O O . ALA A 1 117 ? 28.294 -15.820 -4.959 1.00 89.00 117 ALA A O 1
ATOM 895 N N . TYR A 1 118 ? 28.254 -14.522 -3.119 1.00 90.88 118 TYR A N 1
ATOM 896 C CA . TYR A 1 118 ? 27.366 -15.349 -2.293 1.00 90.88 118 TYR A CA 1
ATOM 897 C C . TYR A 1 118 ? 26.026 -14.662 -1.970 1.00 90.88 118 TYR A C 1
ATOM 899 O O . TYR A 1 118 ? 25.379 -14.954 -0.962 1.00 90.88 118 TYR A O 1
ATOM 907 N N . VAL A 1 119 ? 25.608 -13.711 -2.812 1.00 91.62 119 VAL A N 1
ATOM 908 C CA . VAL A 1 119 ? 24.355 -12.952 -2.649 1.00 91.62 119 VAL A CA 1
ATOM 909 C C . VAL A 1 119 ? 23.141 -13.871 -2.559 1.00 91.62 119 VAL A C 1
ATOM 911 O O . VAL A 1 119 ? 22.300 -13.674 -1.687 1.00 91.62 119 VAL A O 1
ATOM 914 N N . GLU A 1 120 ? 23.077 -14.902 -3.401 1.00 90.31 120 GLU A N 1
ATOM 915 C CA . GLU A 1 120 ? 21.970 -15.866 -3.423 1.00 90.31 120 GLU A CA 1
ATOM 916 C C . GLU A 1 120 ? 21.797 -16.574 -2.074 1.00 90.31 120 GLU A C 1
ATOM 918 O O . GLU A 1 120 ? 20.682 -16.721 -1.582 1.00 90.31 120 GLU A O 1
ATOM 923 N N . GLN A 1 121 ? 22.897 -16.954 -1.422 1.00 91.81 121 GLN A N 1
ATOM 924 C CA . GLN A 1 121 ? 22.870 -17.614 -0.117 1.00 91.81 121 GLN A CA 1
ATOM 925 C C . GLN A 1 121 ? 22.392 -16.665 0.983 1.00 91.81 121 GLN A C 1
ATOM 927 O O . GLN A 1 121 ? 21.633 -17.073 1.864 1.00 91.81 121 GLN A O 1
ATOM 932 N N . VAL A 1 122 ? 22.798 -15.392 0.925 1.00 90.50 122 VAL A N 1
ATOM 933 C CA . VAL A 1 122 ? 22.317 -14.366 1.860 1.00 90.50 122 VAL A CA 1
ATOM 934 C C . VAL A 1 122 ? 20.822 -14.129 1.670 1.00 90.50 122 VAL A C 1
ATOM 936 O O . VAL A 1 122 ? 20.088 -14.137 2.657 1.00 90.50 122 VAL A O 1
ATOM 939 N N . LEU A 1 123 ? 20.359 -13.972 0.425 1.00 91.25 123 LEU A N 1
ATOM 940 C CA . LEU A 1 123 ? 18.937 -13.825 0.110 1.00 91.25 123 LEU A CA 1
ATOM 941 C C . LEU A 1 123 ? 18.141 -15.031 0.613 1.00 91.25 123 LEU A C 1
ATOM 943 O O . LEU A 1 123 ? 17.178 -14.854 1.351 1.00 91.25 123 LEU A O 1
ATOM 947 N N . GLN A 1 124 ? 18.593 -16.248 0.310 1.00 90.31 124 GLN A N 1
ATOM 948 C CA . GLN A 1 124 ? 17.927 -17.478 0.729 1.00 90.31 124 GLN A CA 1
ATOM 949 C C . GLN A 1 124 ? 17.806 -17.585 2.256 1.00 90.31 124 GLN A C 1
ATOM 951 O O . GLN A 1 124 ? 16.747 -17.948 2.768 1.00 90.31 124 GLN A O 1
ATOM 956 N N . LEU A 1 125 ? 18.871 -17.270 3.001 1.00 89.50 125 LEU A N 1
ATOM 957 C CA . LEU A 1 125 ? 18.851 -17.319 4.465 1.00 89.50 125 LEU A CA 1
ATOM 958 C C . LEU A 1 125 ? 17.933 -16.251 5.054 1.00 89.50 125 LEU A C 1
ATOM 960 O O . LEU A 1 125 ? 17.144 -16.545 5.950 1.00 89.50 125 LEU A O 1
ATOM 964 N N . VAL A 1 126 ? 18.000 -15.027 4.541 1.00 90.06 126 VAL A N 1
ATOM 965 C CA . VAL A 1 126 ? 17.188 -13.911 5.029 1.00 90.06 126 VAL A CA 1
ATOM 966 C C . VAL A 1 126 ? 15.703 -14.119 4.703 1.00 90.06 126 VAL A C 1
ATOM 968 O O . VAL A 1 126 ? 14.858 -13.893 5.564 1.00 90.06 126 VAL A O 1
ATOM 971 N N . GLU A 1 127 ? 15.371 -14.643 3.522 1.00 88.12 127 GLU A N 1
ATOM 972 C CA . GLU A 1 127 ? 13.996 -15.001 3.137 1.00 88.12 127 GLU A CA 1
ATOM 973 C C . GLU A 1 127 ? 13.479 -16.269 3.844 1.00 88.12 127 GLU A C 1
ATOM 975 O O . GLU A 1 127 ? 12.269 -16.502 3.899 1.00 88.12 127 GLU A O 1
ATOM 980 N N . SER A 1 128 ? 14.367 -17.083 4.431 1.00 86.88 128 SER A N 1
ATOM 981 C CA . SER A 1 128 ? 13.968 -18.230 5.259 1.00 86.88 128 SER A CA 1
ATOM 982 C C . SER A 1 128 ? 13.415 -17.824 6.629 1.00 86.88 128 SER A C 1
ATOM 984 O O . SER A 1 128 ? 12.708 -18.617 7.262 1.00 86.88 128 SER A O 1
ATOM 986 N N . VAL A 1 129 ? 13.715 -16.599 7.080 1.00 86.94 129 VAL A N 1
ATOM 987 C CA . VAL A 1 129 ? 13.219 -16.063 8.348 1.00 86.94 129 VAL A CA 1
ATOM 988 C C . VAL A 1 129 ? 11.700 -15.951 8.288 1.00 86.94 129 VAL A C 1
ATOM 990 O O . VAL A 1 129 ? 11.116 -15.436 7.336 1.00 86.94 129 VAL A O 1
ATOM 993 N N . TYR A 1 130 ? 11.040 -16.486 9.308 1.00 82.56 130 TYR A N 1
ATOM 994 C CA . TYR A 1 130 ? 9.592 -16.463 9.398 1.00 82.56 130 TYR A CA 1
ATOM 995 C C . TYR A 1 130 ? 9.074 -15.031 9.572 1.00 82.56 130 TYR A C 1
ATOM 997 O O . TYR A 1 130 ? 9.388 -14.376 10.565 1.00 82.56 130 TYR A O 1
ATOM 1005 N N . ASP A 1 131 ? 8.225 -14.603 8.635 1.00 79.56 131 ASP A N 1
ATOM 1006 C CA . ASP A 1 131 ? 7.478 -13.348 8.695 1.00 79.56 131 ASP A CA 1
ATOM 1007 C C . ASP A 1 131 ? 6.035 -13.605 9.185 1.00 79.56 131 ASP A C 1
ATOM 1009 O O . ASP A 1 131 ? 5.218 -14.167 8.437 1.00 79.56 131 ASP A O 1
ATOM 1013 N N . PRO A 1 132 ? 5.686 -13.176 10.416 1.00 69.12 132 PRO A N 1
ATOM 1014 C CA . PRO A 1 132 ? 4.342 -13.321 10.964 1.00 69.12 132 PRO A CA 1
ATOM 1015 C C . PRO A 1 132 ? 3.261 -12.568 10.181 1.00 69.12 132 PRO A C 1
ATOM 1017 O O . PRO A 1 132 ? 2.096 -12.956 10.256 1.00 69.12 132 PRO A O 1
ATOM 1020 N N . LYS A 1 133 ? 3.612 -11.494 9.455 1.00 69.12 133 LYS A N 1
ATOM 1021 C CA . LYS A 1 133 ? 2.657 -10.705 8.662 1.00 69.12 133 LYS A CA 1
ATOM 1022 C C . LYS A 1 133 ? 2.217 -11.459 7.409 1.00 69.12 133 LYS A C 1
ATOM 1024 O O . LYS A 1 133 ? 1.050 -11.392 7.035 1.00 69.12 133 LYS A O 1
ATOM 1029 N N . LYS A 1 134 ? 3.146 -12.164 6.755 1.00 66.38 134 LYS A N 1
ATOM 1030 C CA . LYS A 1 134 ? 2.888 -12.895 5.502 1.00 66.38 134 LYS A CA 1
ATOM 1031 C C . LYS A 1 134 ? 2.377 -14.309 5.717 1.00 66.38 134 LYS A C 1
ATOM 1033 O O . LYS A 1 134 ? 1.548 -14.771 4.942 1.00 66.38 134 LYS A O 1
ATOM 1038 N N . ASN A 1 135 ? 2.866 -14.986 6.752 1.00 65.88 135 ASN A N 1
ATOM 1039 C CA . ASN A 1 135 ? 2.520 -16.375 7.037 1.00 65.88 135 ASN A CA 1
ATOM 1040 C C . ASN A 1 135 ? 1.902 -16.503 8.433 1.00 65.88 135 ASN A C 1
ATOM 1042 O O . ASN A 1 135 ? 2.485 -17.168 9.283 1.00 65.88 135 ASN A O 1
ATOM 1046 N N . PRO A 1 136 ? 0.752 -15.868 8.717 1.00 64.06 136 PRO A N 1
ATOM 1047 C CA . PRO A 1 136 ? 0.161 -15.936 10.044 1.00 64.06 136 PRO A CA 1
ATOM 1048 C C . PRO A 1 136 ? -0.154 -17.392 10.405 1.00 64.06 136 PRO A C 1
ATOM 1050 O O . PRO A 1 136 ? -0.898 -18.075 9.700 1.00 64.06 136 PRO A O 1
ATOM 1053 N N . ILE A 1 137 ? 0.397 -17.872 11.522 1.00 65.25 137 ILE A N 1
ATOM 1054 C CA . ILE A 1 137 ? -0.006 -19.161 12.090 1.00 65.25 137 ILE A CA 1
ATOM 1055 C C . ILE A 1 137 ? -1.473 -19.040 12.504 1.00 65.25 137 ILE A C 1
ATOM 1057 O O . ILE A 1 137 ? -1.817 -18.301 13.435 1.00 65.25 137 ILE A O 1
ATOM 1061 N N . VAL A 1 138 ? -2.329 -19.766 11.788 1.00 60.66 138 VAL A N 1
ATOM 1062 C CA . VAL A 1 138 ? -3.761 -19.841 12.062 1.00 60.66 138 VAL A CA 1
ATOM 1063 C C . VAL A 1 138 ? -3.952 -20.525 13.414 1.00 60.66 138 VAL A C 1
ATOM 1065 O O . VAL A 1 138 ? -3.499 -21.646 13.633 1.00 60.66 138 VAL A O 1
ATOM 1068 N N . SER A 1 139 ? -4.588 -19.824 14.343 1.00 58.38 139 SER A N 1
ATOM 1069 C CA . SER A 1 139 ? -5.025 -20.358 15.633 1.00 58.38 139 SER A CA 1
ATOM 1070 C C . SER A 1 139 ? -6.387 -21.024 15.522 1.00 58.38 139 SER A C 1
ATOM 1072 O O . SER A 1 139 ? -7.161 -20.757 14.602 1.00 58.38 139 SER A O 1
ATOM 1074 N N . ASP A 1 140 ? -6.705 -21.864 16.508 1.00 60.59 140 ASP A N 1
ATOM 1075 C CA . ASP A 1 140 ? -8.050 -22.406 16.665 1.00 60.59 140 ASP A CA 1
ATOM 1076 C C . ASP A 1 140 ? -9.062 -21.256 16.812 1.00 60.59 140 ASP A C 1
ATOM 1078 O O . ASP A 1 140 ? -9.083 -20.542 17.818 1.00 60.59 140 ASP A O 1
ATOM 1082 N N . ALA A 1 141 ? -9.920 -21.089 15.802 1.00 55.81 141 ALA A N 1
ATOM 1083 C CA . ALA A 1 141 ? -10.957 -20.063 15.763 1.00 55.81 141 ALA A CA 1
ATOM 1084 C C . ALA A 1 141 ? -12.002 -20.206 16.888 1.00 55.81 141 ALA A C 1
ATOM 1086 O O . ALA A 1 141 ? -12.797 -19.288 17.100 1.00 55.81 141 ALA A O 1
ATOM 1087 N N . ARG A 1 142 ? -12.002 -21.327 17.629 1.00 59.78 142 ARG A N 1
ATOM 1088 C CA . ARG A 1 142 ? -12.804 -21.514 18.848 1.00 59.78 142 ARG A CA 1
ATOM 1089 C C . ARG A 1 142 ? -12.293 -20.683 20.027 1.00 59.78 142 ARG A C 1
ATOM 1091 O O . ARG A 1 142 ? -13.078 -20.396 20.923 1.00 59.78 142 ARG A O 1
ATOM 1098 N N . ASN A 1 143 ? -11.041 -20.213 20.006 1.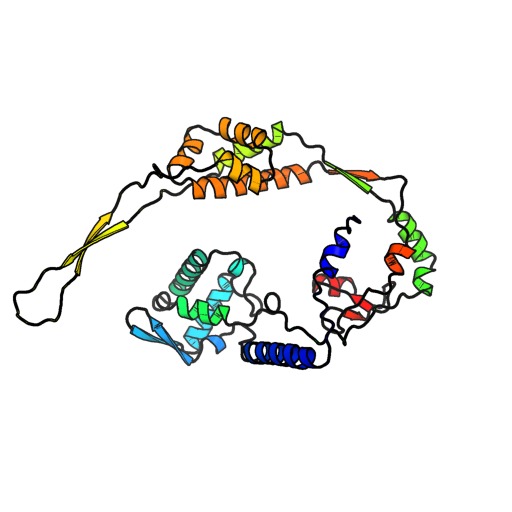00 64.69 143 ASN A N 1
ATOM 1099 C CA . ASN A 1 143 ? -10.488 -19.288 21.007 1.00 64.69 143 ASN A CA 1
ATOM 1100 C C . ASN A 1 143 ? -10.866 -17.818 20.734 1.00 64.69 143 ASN A C 1
ATOM 1102 O O . ASN A 1 143 ? -10.088 -16.900 21.005 1.00 64.69 143 ASN A O 1
ATOM 1106 N N . LYS A 1 144 ? -12.058 -17.578 20.177 1.00 69.25 144 LYS A N 1
ATOM 1107 C CA . LYS A 1 144 ? -12.597 -16.228 20.017 1.00 69.25 144 LYS A CA 1
ATOM 1108 C C . LYS A 1 144 ? -13.136 -15.726 21.350 1.00 69.25 144 LYS A C 1
ATOM 1110 O O . LYS A 1 144 ? -14.067 -16.286 21.922 1.00 69.25 144 LYS A O 1
ATOM 1115 N N . THR A 1 145 ? -12.580 -14.615 21.797 1.00 78.81 145 THR A N 1
ATOM 1116 C CA . THR A 1 145 ? -13.110 -13.794 22.875 1.00 78.81 145 THR A CA 1
ATOM 1117 C C . THR A 1 145 ? -13.992 -12.712 22.269 1.00 78.81 145 THR A C 1
ATOM 1119 O O . THR A 1 145 ? -13.545 -11.942 21.416 1.00 78.81 145 THR A O 1
ATOM 1122 N N . THR A 1 146 ? -15.241 -12.633 22.719 1.00 82.94 146 THR A N 1
ATOM 1123 C CA . THR A 1 146 ? -16.153 -11.544 22.364 1.00 82.94 146 THR A CA 1
ATOM 1124 C C . THR A 1 146 ? -15.911 -10.321 23.245 1.00 82.94 146 THR A C 1
ATOM 1126 O O . THR A 1 146 ? -15.471 -10.417 24.403 1.00 82.94 146 THR A O 1
ATOM 1129 N N . LEU A 1 147 ? -16.183 -9.154 22.671 1.00 86.94 147 LEU A N 1
ATOM 1130 C CA . LEU A 1 147 ? -16.244 -7.890 23.388 1.00 86.94 147 LEU A CA 1
ATOM 1131 C C . LEU A 1 147 ? -17.665 -7.728 23.930 1.00 86.94 147 LEU A C 1
ATOM 1133 O O . LEU A 1 147 ? -18.633 -7.877 23.189 1.00 86.94 147 LEU A O 1
ATOM 1137 N N . ASN A 1 148 ? -17.796 -7.430 25.219 1.00 87.06 148 ASN A N 1
ATOM 1138 C CA . ASN A 1 148 ? -19.095 -7.191 25.839 1.00 87.06 148 ASN A CA 1
ATOM 1139 C C . ASN A 1 148 ? -19.307 -5.692 26.003 1.00 87.06 148 ASN A C 1
ATOM 1141 O O . ASN A 1 148 ? -18.459 -5.007 26.581 1.00 87.06 148 ASN A O 1
ATOM 1145 N N . LEU A 1 149 ? -20.435 -5.191 25.500 1.00 87.12 149 LEU A N 1
ATOM 1146 C CA . LEU A 1 149 ? -20.821 -3.796 25.668 1.00 87.12 149 LEU A CA 1
ATOM 1147 C C . LEU A 1 149 ? -21.176 -3.531 27.134 1.00 87.12 149 LEU A C 1
ATOM 1149 O O . LEU A 1 149 ? -22.009 -4.212 27.732 1.00 87.12 149 LEU A O 1
ATOM 1153 N N . ASP A 1 150 ? -20.574 -2.496 27.701 1.00 89.00 150 ASP A N 1
ATOM 1154 C CA . ASP A 1 150 ? -20.955 -1.949 28.992 1.00 89.00 150 ASP A CA 1
ATOM 1155 C C . ASP A 1 150 ? -22.215 -1.091 28.809 1.00 89.00 150 ASP A C 1
ATOM 1157 O O . ASP A 1 150 ? -22.166 0.077 28.407 1.00 89.00 150 ASP A O 1
ATOM 1161 N N . HIS A 1 151 ? -23.371 -1.700 29.078 1.00 87.62 151 HIS A N 1
ATOM 1162 C CA . HIS A 1 151 ? -24.671 -1.052 28.922 1.00 87.62 151 HIS A CA 1
ATOM 1163 C C . HIS A 1 151 ? -24.834 0.195 29.803 1.00 87.62 151 HIS A C 1
ATOM 1165 O O . HIS A 1 151 ? -25.560 1.111 29.414 1.00 87.62 151 HIS A O 1
ATOM 1171 N N . GLU A 1 152 ? -24.158 0.275 30.955 1.00 89.25 152 GLU A N 1
ATOM 1172 C CA . GLU A 1 152 ? -24.223 1.458 31.817 1.00 89.25 152 GLU A CA 1
ATOM 1173 C C . GLU A 1 152 ? -23.475 2.632 31.180 1.00 89.25 152 GLU A C 1
ATOM 1175 O O . GLU A 1 152 ? -24.018 3.736 31.075 1.00 89.25 152 GLU A O 1
ATOM 1180 N N . LYS A 1 153 ? -22.260 2.391 30.670 1.00 87.88 153 LYS A N 1
ATOM 1181 C CA . LYS A 1 153 ? -21.497 3.414 29.937 1.00 87.88 153 LYS A CA 1
ATOM 1182 C C . LYS A 1 153 ? -22.186 3.821 28.639 1.00 87.88 153 LYS A C 1
ATOM 1184 O O . LYS A 1 153 ? -22.210 5.009 28.321 1.00 87.88 153 LYS A O 1
ATOM 1189 N N . PHE A 1 154 ? -22.784 2.880 27.914 1.00 89.12 154 PHE A N 1
ATOM 1190 C CA . PHE A 1 154 ? -23.552 3.178 26.704 1.00 89.12 154 PHE A CA 1
ATOM 1191 C C . PHE A 1 154 ? -24.806 4.018 27.006 1.00 89.12 154 PHE A C 1
ATOM 1193 O O . PHE A 1 154 ? -25.152 4.936 26.264 1.00 89.12 154 PHE A O 1
ATOM 1200 N N . ALA A 1 155 ? -25.469 3.772 28.139 1.00 89.69 155 ALA A N 1
ATOM 1201 C CA . ALA A 1 155 ? -26.618 4.563 28.571 1.00 89.69 155 ALA A CA 1
ATOM 1202 C C . ALA A 1 155 ? -26.244 5.926 29.188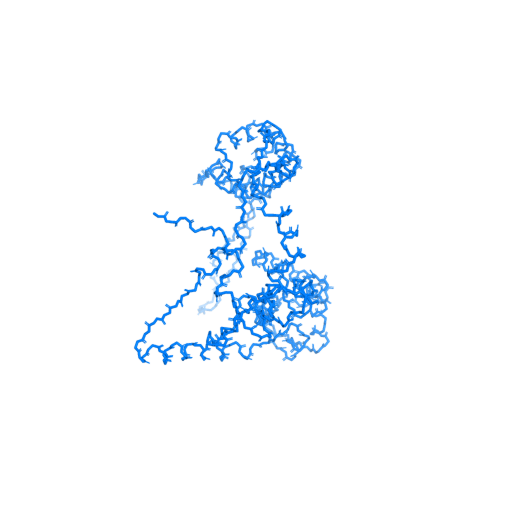 1.00 89.69 155 ALA A C 1
ATOM 1204 O O . ALA A 1 155 ? -27.140 6.768 29.355 1.00 89.69 155 ALA A O 1
ATOM 1205 N N . SER A 1 156 ? -24.961 6.142 29.505 1.00 92.75 156 SER A N 1
ATOM 1206 C CA . SER A 1 156 ? -24.440 7.335 30.181 1.00 92.75 156 SER A CA 1
ATOM 1207 C C . SER A 1 156 ? -24.712 8.636 29.420 1.00 92.75 156 SER A C 1
ATOM 1209 O O . SER A 1 156 ? -24.882 8.673 28.196 1.00 92.75 156 SER A O 1
ATOM 1211 N N . LYS A 1 157 ? -24.755 9.746 30.162 1.00 92.69 157 LYS A N 1
ATOM 1212 C CA . LYS A 1 157 ? -25.008 11.073 29.587 1.00 92.69 157 LYS A CA 1
ATOM 1213 C C . LYS A 1 157 ? -23.798 11.575 28.801 1.00 92.69 157 LYS A C 1
ATOM 1215 O O . LYS A 1 157 ? -23.949 12.272 27.800 1.00 92.69 157 LYS A O 1
ATOM 1220 N N . GLU A 1 158 ? -22.610 11.220 29.267 1.00 90.50 158 GLU A N 1
ATOM 1221 C CA . GLU A 1 158 ? -21.319 11.566 28.694 1.00 90.50 158 GLU A CA 1
ATOM 1222 C C . GLU A 1 158 ? -21.198 10.997 27.280 1.00 90.50 158 GLU A C 1
ATOM 1224 O O . GLU A 1 158 ? -20.915 11.749 26.345 1.00 90.50 158 GLU A O 1
ATOM 1229 N N . PHE A 1 159 ? -21.497 9.701 27.108 1.00 90.69 159 PHE A N 1
ATOM 1230 C CA . PHE A 1 159 ? -21.476 9.058 25.796 1.00 90.69 159 PHE A CA 1
ATOM 1231 C C . PHE A 1 159 ? -22.512 9.668 24.850 1.00 90.69 159 PHE A C 1
ATOM 1233 O O . PHE A 1 159 ? -22.156 10.070 23.747 1.00 90.69 159 PHE A O 1
ATOM 1240 N N . LYS A 1 160 ? -23.770 9.813 25.287 1.00 90.69 160 LYS A N 1
ATOM 1241 C CA . LYS A 1 160 ? -24.842 10.377 24.446 1.00 90.69 160 LYS A CA 1
ATOM 1242 C C . LYS A 1 160 ? -24.511 11.786 23.946 1.00 90.69 160 LYS A C 1
ATOM 1244 O O . LYS A 1 160 ? -24.664 12.065 22.763 1.00 90.69 160 LYS A O 1
ATOM 1249 N N . SER A 1 161 ? -23.973 12.639 24.820 1.00 92.31 161 SER A N 1
ATOM 1250 C CA . SER A 1 161 ? -23.551 14.005 24.471 1.00 92.31 161 SER A CA 1
ATOM 1251 C C . SER A 1 161 ? -22.385 14.040 23.479 1.00 92.31 161 SER A C 1
ATOM 1253 O O . SER A 1 161 ? -22.306 14.935 22.635 1.00 92.31 161 SER A O 1
ATOM 1255 N N . LEU A 1 162 ? -21.459 13.080 23.568 1.00 91.25 162 LEU A N 1
ATOM 1256 C CA . LEU A 1 162 ? -20.395 12.932 22.578 1.00 91.25 162 LEU A CA 1
ATOM 1257 C C . LEU A 1 162 ? -20.958 12.423 21.247 1.00 91.25 162 LEU A C 1
ATOM 1259 O O . LEU A 1 162 ? -20.653 12.999 20.205 1.00 91.25 162 LEU A O 1
ATOM 1263 N N . TRP A 1 163 ? -21.801 11.390 21.289 1.00 91.75 163 TRP A N 1
ATOM 1264 C CA . TRP A 1 163 ? -22.391 10.761 20.112 1.00 91.75 163 TRP A CA 1
ATOM 1265 C C . TRP A 1 163 ? -23.200 11.753 19.275 1.00 91.75 163 TRP A C 1
ATOM 1267 O O . TRP A 1 163 ? -22.976 11.851 18.073 1.00 91.75 163 TRP A O 1
ATOM 1277 N N . GLU A 1 164 ? -24.042 12.574 19.907 1.00 89.69 164 GLU A N 1
ATOM 1278 C CA . GLU A 1 164 ? -24.814 13.636 19.238 1.00 89.69 164 GLU A CA 1
ATOM 1279 C C . GLU A 1 164 ? -23.945 14.631 18.450 1.00 89.69 164 GLU A C 1
ATOM 1281 O O . GLU A 1 164 ? -24.421 15.265 17.511 1.00 89.69 164 GLU A O 1
ATOM 1286 N N . LYS A 1 165 ? -22.665 14.789 18.809 1.00 89.62 165 LYS A N 1
ATOM 1287 C CA . LYS A 1 165 ? -21.743 15.690 18.101 1.00 89.62 165 LYS A CA 1
ATOM 1288 C C . LYS A 1 165 ? -21.060 15.032 16.907 1.00 89.62 165 LYS A C 1
ATOM 1290 O O . LYS A 1 165 ? -20.649 15.752 15.997 1.00 89.62 165 LYS A O 1
ATOM 1295 N N . ILE A 1 166 ? -20.895 13.708 16.928 1.00 89.81 166 ILE A N 1
ATOM 1296 C CA . ILE A 1 166 ? -20.063 12.969 15.963 1.00 89.81 166 ILE A CA 1
ATOM 1297 C C . ILE A 1 166 ? -20.862 12.043 15.040 1.00 89.81 166 ILE A C 1
ATOM 1299 O O . ILE A 1 166 ? -20.311 11.551 14.063 1.00 89.81 166 ILE A O 1
ATOM 1303 N N . ASN A 1 167 ? -22.147 11.810 15.318 1.00 89.44 167 ASN A N 1
ATOM 1304 C CA . ASN A 1 167 ? -22.976 10.856 14.579 1.00 89.44 167 ASN A CA 1
ATOM 1305 C C . ASN A 1 167 ? -23.554 11.390 13.260 1.00 89.44 167 ASN A C 1
ATOM 1307 O O . ASN A 1 167 ? -24.264 10.653 12.580 1.00 89.44 167 ASN A O 1
ATOM 1311 N N . ALA A 1 168 ? -23.299 12.647 12.895 1.00 87.56 168 ALA A N 1
ATOM 1312 C CA . ALA A 1 168 ? -23.804 13.216 11.651 1.00 87.56 168 ALA A CA 1
ATOM 1313 C C . ALA A 1 168 ? -23.141 12.537 10.448 1.00 87.56 168 ALA A C 1
ATOM 1315 O O . ALA A 1 168 ? -21.911 12.494 10.351 1.00 87.56 168 ALA A O 1
ATOM 1316 N N . LYS A 1 169 ? -23.949 12.033 9.510 1.00 84.38 169 LYS A N 1
ATOM 1317 C CA . LYS A 1 169 ? -23.420 11.516 8.249 1.00 84.38 169 LYS A CA 1
ATOM 1318 C C . LYS A 1 169 ? -22.887 12.680 7.426 1.00 84.38 169 LYS A C 1
ATOM 1320 O O . LYS A 1 169 ? -23.498 13.746 7.350 1.00 84.38 169 LYS A O 1
ATOM 1325 N N . THR A 1 170 ? -21.747 12.470 6.792 1.00 83.12 170 THR A N 1
ATOM 1326 C CA . THR A 1 170 ? -21.158 13.440 5.875 1.00 83.12 170 THR A CA 1
ATOM 1327 C C . THR A 1 170 ? -20.996 12.798 4.512 1.00 83.12 170 THR A C 1
ATOM 1329 O O . THR A 1 170 ? -20.764 11.593 4.397 1.00 83.12 170 THR A O 1
ATOM 1332 N N . TYR A 1 171 ? -21.121 13.605 3.467 1.00 80.12 171 TYR A N 1
ATOM 1333 C CA . TYR A 1 171 ? -20.547 13.270 2.174 1.00 80.12 171 TYR A CA 1
ATOM 1334 C C . TYR A 1 171 ? -19.418 14.249 1.897 1.00 80.12 171 TYR A C 1
ATOM 1336 O O . TYR A 1 171 ? -19.403 15.380 2.388 1.00 80.12 171 TYR A O 1
ATOM 1344 N N . TYR A 1 172 ? -18.441 13.790 1.133 1.00 73.62 172 TYR A N 1
ATOM 1345 C CA . TYR A 1 172 ? -17.377 14.647 0.659 1.00 73.62 172 TYR A CA 1
ATOM 1346 C C . TYR A 1 172 ? -17.606 14.925 -0.822 1.00 73.62 172 TYR A C 1
ATOM 1348 O O . TYR A 1 172 ? -17.888 14.018 -1.607 1.00 73.62 172 TYR A O 1
ATOM 1356 N N . THR A 1 173 ? -17.476 16.189 -1.203 1.00 72.88 173 THR A N 1
ATOM 1357 C CA . THR A 1 173 ? -17.426 16.597 -2.602 1.00 72.88 173 THR A CA 1
ATOM 1358 C C . THR A 1 173 ? -15.991 16.961 -2.925 1.00 72.88 173 THR A C 1
ATOM 1360 O O . THR A 1 173 ? -15.399 17.837 -2.290 1.00 72.88 173 THR A O 1
ATOM 1363 N N . VAL A 1 174 ? -15.425 16.290 -3.925 1.00 70.12 174 VAL A N 1
ATOM 1364 C CA . VAL A 1 174 ? -14.114 16.648 -4.467 1.00 70.12 174 VAL A CA 1
ATOM 1365 C C . VAL A 1 174 ? -14.342 17.539 -5.679 1.00 70.12 174 VAL A C 1
ATOM 1367 O O . VAL A 1 174 ? -14.789 17.071 -6.726 1.00 70.12 174 VAL A O 1
ATOM 1370 N N . SER A 1 175 ? -14.057 18.835 -5.540 1.00 70.69 175 SER A N 1
ATOM 1371 C CA . SER A 1 175 ? -14.087 19.765 -6.671 1.00 70.69 175 SER A CA 1
ATOM 1372 C C . SER A 1 175 ? -12.743 19.720 -7.382 1.00 70.69 175 SER A C 1
ATOM 1374 O O . SER A 1 175 ? -11.757 20.271 -6.905 1.00 70.69 175 SER A O 1
ATOM 1376 N N . PHE A 1 176 ? -12.700 19.073 -8.538 1.00 73.12 176 PHE A N 1
ATOM 1377 C CA . PHE A 1 176 ? -11.461 18.814 -9.254 1.00 73.12 176 PHE A CA 1
ATOM 1378 C C . PHE A 1 176 ? -11.367 19.648 -10.540 1.00 73.12 176 PHE A C 1
ATOM 1380 O O . PHE A 1 176 ? -12.288 19.660 -11.356 1.00 73.12 176 PHE A O 1
ATOM 1387 N N . ASN A 1 177 ? -10.243 20.345 -10.732 1.00 82.75 177 ASN A N 1
ATOM 1388 C CA . ASN A 1 177 ? -9.959 21.081 -11.963 1.00 82.75 177 ASN A CA 1
ATOM 1389 C C . ASN A 1 177 ? -9.093 20.219 -12.893 1.00 82.75 177 ASN A C 1
ATOM 1391 O O . ASN A 1 177 ? -7.887 20.086 -12.682 1.00 82.75 177 ASN A O 1
ATOM 1395 N N . GLU A 1 178 ? -9.720 19.660 -13.930 1.00 85.69 178 GLU A N 1
ATOM 1396 C CA . GLU A 1 178 ? -9.055 18.774 -14.893 1.00 85.69 178 GLU A CA 1
ATOM 1397 C C . GLU A 1 178 ? -7.899 19.459 -15.626 1.00 85.69 178 GLU A C 1
ATOM 1399 O O . GLU A 1 178 ? -6.841 18.858 -15.792 1.00 85.69 178 GLU A O 1
ATOM 1404 N N . GLU A 1 179 ? -8.052 20.732 -15.992 1.00 90.06 179 GLU A N 1
ATOM 1405 C CA . GLU A 1 179 ? -7.017 21.478 -16.710 1.00 90.06 179 GLU A CA 1
ATOM 1406 C C . GLU A 1 179 ? -5.767 21.684 -15.843 1.00 90.06 179 GLU A C 1
ATOM 1408 O O . GLU A 1 179 ? -4.649 21.491 -16.319 1.00 90.06 179 GLU A O 1
ATOM 1413 N N . LYS A 1 180 ? -5.952 21.986 -14.550 1.00 88.62 180 LYS A N 1
ATOM 1414 C CA . LYS A 1 180 ? -4.837 22.091 -13.598 1.00 88.62 180 LYS A CA 1
ATOM 1415 C C . LYS A 1 180 ? -4.110 20.761 -13.417 1.00 88.62 180 LYS A C 1
ATOM 1417 O O . LYS A 1 180 ? -2.884 20.760 -13.383 1.00 88.62 180 LYS A O 1
ATOM 1422 N N . LEU A 1 181 ? -4.829 19.635 -13.325 1.00 90.25 181 LEU A N 1
ATOM 1423 C CA . LEU A 1 181 ? -4.165 18.327 -13.248 1.00 90.25 181 LEU A CA 1
ATOM 1424 C C . LEU A 1 181 ? -3.358 18.061 -14.516 1.00 90.25 181 LEU A C 1
ATOM 1426 O O . LEU A 1 181 ? -2.214 17.632 -14.420 1.00 90.25 181 LEU A O 1
ATOM 1430 N N . ILE A 1 182 ? -3.939 18.313 -15.692 1.00 94.19 182 ILE A N 1
ATOM 1431 C CA . ILE A 1 182 ? -3.247 18.116 -16.969 1.00 94.19 182 ILE A CA 1
ATOM 1432 C C . ILE A 1 182 ? -1.955 18.938 -16.994 1.00 94.19 182 ILE A C 1
ATOM 1434 O O . ILE A 1 182 ? -0.905 18.398 -17.335 1.00 94.19 182 ILE A O 1
ATOM 1438 N N . GLU A 1 183 ? -2.007 20.210 -16.597 1.00 94.50 183 GLU A N 1
ATOM 1439 C CA . GLU A 1 183 ? -0.833 21.085 -16.545 1.00 94.50 183 GLU A CA 1
ATOM 1440 C C . GLU A 1 183 ? 0.236 20.568 -15.569 1.00 94.50 183 GLU A C 1
ATOM 1442 O O . GLU A 1 183 ? 1.411 20.466 -15.933 1.00 94.50 183 GLU A O 1
ATOM 1447 N N . SER A 1 184 ? -0.155 20.168 -14.357 1.00 92.50 184 SER A N 1
ATOM 1448 C CA . SER A 1 184 ? 0.760 19.593 -13.363 1.00 92.50 184 SER A CA 1
ATOM 1449 C C . SER A 1 184 ? 1.398 18.286 -13.842 1.00 92.50 184 SER A C 1
ATOM 1451 O O . SER A 1 184 ? 2.615 18.124 -13.735 1.00 92.50 184 SER A O 1
ATOM 1453 N N . CYS A 1 185 ? 0.614 17.383 -14.441 1.00 95.62 185 CYS A N 1
ATOM 1454 C CA . CYS A 1 185 ? 1.109 16.137 -15.027 1.00 95.62 185 CYS A CA 1
ATOM 1455 C C . CYS A 1 185 ? 2.113 16.404 -16.151 1.00 95.62 185 CYS A C 1
ATOM 1457 O O . CYS A 1 185 ? 3.191 15.817 -16.159 1.00 95.62 185 CYS A O 1
ATOM 1459 N N . VAL A 1 186 ? 1.799 17.316 -17.077 1.00 96.81 186 VAL A N 1
ATOM 1460 C CA . VAL A 1 186 ? 2.702 17.689 -18.179 1.00 96.81 186 VAL A CA 1
ATOM 1461 C C . VAL A 1 186 ? 4.016 18.256 -17.637 1.00 96.81 186 VAL A C 1
ATOM 1463 O O . VAL A 1 186 ? 5.092 17.846 -18.072 1.00 96.81 186 VAL A O 1
ATOM 1466 N N . ASN A 1 187 ? 3.947 19.147 -16.646 1.00 96.06 187 ASN A N 1
ATOM 1467 C CA . ASN A 1 187 ? 5.129 19.732 -16.018 1.00 96.06 187 ASN A CA 1
ATOM 1468 C C . ASN A 1 187 ? 5.993 18.688 -15.292 1.00 96.06 187 ASN A C 1
ATOM 1470 O O . ASN A 1 187 ? 7.221 18.731 -15.403 1.00 96.06 187 ASN A O 1
ATOM 1474 N N . SER A 1 188 ? 5.376 17.754 -14.564 1.00 95.94 188 SER A N 1
ATOM 1475 C CA . SER A 1 188 ? 6.079 16.664 -13.875 1.00 95.94 188 SER A CA 1
ATOM 1476 C C . SER A 1 188 ? 6.741 15.714 -14.875 1.00 95.94 188 SER A C 1
ATOM 1478 O O . SER A 1 188 ? 7.952 15.502 -14.790 1.00 95.94 188 SER A O 1
ATOM 1480 N N . LEU A 1 189 ? 6.007 15.252 -15.894 1.00 96.06 189 LEU A N 1
ATOM 1481 C CA . LEU A 1 189 ? 6.541 14.384 -16.948 1.00 96.06 189 LEU A CA 1
ATOM 1482 C C . LEU A 1 189 ? 7.726 15.036 -17.668 1.00 96.06 189 LEU A C 1
ATOM 1484 O O . LEU A 1 189 ? 8.781 14.418 -17.786 1.00 96.06 189 LEU A O 1
ATOM 1488 N N . ASN A 1 190 ? 7.609 16.302 -18.076 1.00 96.50 190 ASN A N 1
ATOM 1489 C CA . ASN A 1 190 ? 8.699 16.986 -18.776 1.00 96.50 190 ASN A CA 1
ATOM 1490 C C . ASN A 1 190 ? 9.971 17.113 -17.923 1.00 96.50 190 ASN A C 1
ATOM 1492 O O . ASN A 1 190 ? 11.087 17.008 -18.432 1.00 96.50 190 ASN A O 1
ATOM 1496 N N . ARG A 1 191 ? 9.827 17.325 -16.611 1.00 94.69 191 ARG A N 1
ATOM 1497 C CA . ARG A 1 191 ? 10.970 17.524 -15.709 1.00 94.69 191 ARG A CA 1
ATOM 1498 C C . ARG A 1 191 ? 11.604 16.214 -15.259 1.00 94.69 191 ARG A C 1
ATOM 1500 O O . ARG A 1 191 ? 12.833 16.134 -15.195 1.00 94.69 191 ARG A O 1
ATOM 1507 N N . GLN A 1 192 ? 10.789 15.214 -14.939 1.00 93.75 192 GLN A N 1
ATOM 1508 C CA . GLN A 1 192 ? 11.194 14.055 -14.139 1.00 93.75 192 GLN A CA 1
ATOM 1509 C C . GLN A 1 192 ? 11.224 12.744 -14.922 1.00 93.75 192 GLN A C 1
ATOM 1511 O O . GLN A 1 192 ? 11.936 11.837 -14.503 1.00 93.75 192 GLN A O 1
ATOM 1516 N N . LEU A 1 193 ? 10.526 12.634 -16.059 1.00 93.75 193 LEU A N 1
ATOM 1517 C CA . LEU A 1 193 ? 10.499 11.386 -16.818 1.00 93.75 193 LEU A CA 1
ATOM 1518 C C . LEU A 1 193 ? 11.893 11.069 -17.372 1.00 93.75 193 LEU A C 1
ATOM 1520 O O . LEU A 1 193 ? 12.485 11.860 -18.115 1.00 93.75 193 LEU A O 1
ATOM 1524 N N . ARG A 1 194 ? 12.433 9.916 -16.986 1.00 89.81 194 ARG A N 1
ATOM 1525 C CA . ARG A 1 194 ? 13.714 9.387 -17.456 1.00 89.81 194 ARG A CA 1
ATOM 1526 C C . ARG A 1 194 ? 13.507 7.942 -17.872 1.00 89.81 194 ARG A C 1
ATOM 1528 O O . ARG A 1 194 ? 12.754 7.222 -17.232 1.00 89.81 194 ARG A O 1
ATOM 1535 N N . VAL A 1 195 ? 14.148 7.567 -18.970 1.00 88.69 195 VAL A N 1
ATOM 1536 C CA . VAL A 1 195 ? 14.010 6.250 -19.585 1.00 88.69 195 VAL A CA 1
ATOM 1537 C C . VAL A 1 195 ? 15.394 5.802 -20.029 1.00 88.69 195 VAL A C 1
ATOM 1539 O O . VAL A 1 195 ? 16.112 6.565 -20.684 1.00 88.69 195 VAL A O 1
ATOM 1542 N N . SER A 1 196 ? 15.771 4.591 -19.645 1.00 82.50 196 SER A N 1
ATOM 1543 C CA . SER A 1 196 ? 17.047 3.970 -19.977 1.00 82.50 196 SER A CA 1
ATOM 1544 C C . SER A 1 196 ? 16.971 3.343 -21.367 1.00 82.50 196 SER A C 1
ATOM 1546 O O . SER A 1 196 ? 15.922 2.864 -21.797 1.00 82.50 196 SER A O 1
ATOM 1548 N N . GLN A 1 197 ? 18.084 3.337 -22.100 1.00 72.75 197 GLN A N 1
ATOM 1549 C CA . GLN A 1 197 ? 18.132 2.662 -23.398 1.00 72.75 197 GLN A CA 1
ATOM 1550 C C . GLN A 1 197 ? 18.239 1.146 -23.204 1.00 72.75 197 GLN A C 1
ATOM 1552 O O . GLN A 1 197 ? 19.089 0.675 -22.447 1.00 72.75 197 GLN A O 1
ATOM 1557 N N . THR A 1 198 ? 17.413 0.374 -23.914 1.00 65.12 198 THR A N 1
ATOM 1558 C CA . THR A 1 198 ? 17.502 -1.090 -23.913 1.00 65.12 198 THR A CA 1
ATOM 1559 C C . THR A 1 198 ? 18.729 -1.542 -24.709 1.00 65.12 198 THR A C 1
ATOM 1561 O O . THR A 1 198 ? 18.828 -1.294 -25.911 1.00 65.12 198 THR A O 1
ATOM 1564 N N . LEU A 1 199 ? 19.670 -2.222 -24.051 1.00 64.75 199 LEU A N 1
ATOM 1565 C CA . LEU A 1 199 ? 20.866 -2.789 -24.680 1.00 64.75 199 LEU A CA 1
ATOM 1566 C C . LEU A 1 199 ? 20.778 -4.316 -24.671 1.00 64.75 199 LEU A C 1
ATOM 1568 O O . LEU A 1 199 ? 20.595 -4.920 -23.617 1.00 64.75 199 LEU A O 1
ATOM 1572 N N . VAL A 1 200 ? 20.952 -4.945 -25.835 1.00 60.53 200 VAL A N 1
ATOM 1573 C CA . VAL A 1 200 ? 21.082 -6.404 -25.943 1.00 60.53 200 VAL A CA 1
ATOM 1574 C C . VAL A 1 200 ? 22.542 -6.765 -26.197 1.00 60.53 200 VAL A C 1
ATOM 1576 O O . VAL A 1 200 ? 23.201 -6.201 -27.074 1.00 60.53 200 VAL A O 1
ATOM 1579 N N . VAL A 1 201 ? 23.051 -7.718 -25.416 1.00 62.38 201 VAL A N 1
ATOM 1580 C CA . VAL A 1 201 ? 24.385 -8.299 -25.595 1.00 62.38 201 VAL A CA 1
ATOM 1581 C C . VAL A 1 201 ? 24.224 -9.635 -26.311 1.00 62.38 201 VAL A C 1
ATOM 1583 O O . VAL A 1 201 ? 23.723 -10.596 -25.729 1.00 62.38 201 VAL A O 1
ATOM 1586 N N . ILE A 1 202 ? 24.654 -9.707 -27.572 1.00 62.06 202 ILE A N 1
ATOM 1587 C CA . ILE A 1 202 ? 24.633 -10.952 -28.345 1.00 62.06 202 ILE A CA 1
ATOM 1588 C C . ILE A 1 202 ? 25.987 -11.641 -28.170 1.00 62.06 202 ILE A C 1
ATOM 1590 O O . ILE A 1 202 ? 27.045 -11.076 -28.465 1.00 62.06 202 ILE A O 1
ATOM 1594 N N . THR A 1 203 ? 25.953 -12.873 -27.662 1.00 57.16 203 THR A N 1
ATOM 1595 C CA . THR A 1 203 ? 27.147 -13.710 -27.504 1.00 57.16 203 THR A CA 1
ATOM 1596 C C . THR A 1 203 ? 27.105 -14.837 -28.524 1.00 57.16 203 THR A C 1
ATOM 1598 O O . THR A 1 203 ? 26.438 -15.847 -28.311 1.00 57.16 203 THR A O 1
ATOM 1601 N N . ASP A 1 204 ? 27.846 -14.675 -29.620 1.00 59.72 204 ASP A N 1
ATOM 1602 C CA . ASP A 1 204 ? 28.008 -15.729 -30.620 1.00 59.72 204 ASP A CA 1
ATOM 1603 C C . ASP A 1 204 ? 29.189 -16.627 -30.245 1.00 59.72 204 ASP A C 1
ATOM 1605 O O . ASP A 1 204 ? 30.325 -16.164 -30.089 1.00 59.72 204 ASP A O 1
ATOM 1609 N N . GLY A 1 205 ? 28.926 -17.927 -30.109 1.00 58.56 205 GLY A N 1
ATOM 1610 C CA . GLY A 1 205 ? 29.931 -18.948 -29.823 1.00 58.56 205 GLY A CA 1
ATOM 1611 C C . GLY A 1 205 ? 30.147 -19.880 -31.011 1.00 58.56 205 GLY A C 1
ATOM 1612 O O . GLY A 1 205 ? 29.199 -20.489 -31.501 1.00 58.56 205 GLY A O 1
ATOM 1613 N N . TYR A 1 206 ? 31.400 -20.057 -31.436 1.00 60.47 206 TYR A N 1
ATOM 1614 C CA . TYR A 1 206 ? 31.760 -21.071 -32.434 1.00 60.47 206 TYR A CA 1
ATOM 1615 C C . TYR A 1 206 ? 32.508 -22.233 -31.776 1.00 60.47 206 TYR A C 1
ATOM 1617 O O . TYR A 1 206 ? 33.333 -22.039 -30.879 1.00 60.47 206 TYR A O 1
ATOM 1625 N N . LEU A 1 207 ? 32.238 -23.454 -32.248 1.00 56.66 207 LEU A N 1
ATOM 1626 C CA . LEU A 1 207 ? 32.945 -24.663 -31.829 1.00 56.66 207 LEU A CA 1
ATOM 1627 C C . LEU A 1 207 ? 34.111 -24.905 -32.787 1.00 56.66 207 LEU A C 1
ATOM 1629 O O . LEU A 1 207 ? 33.904 -25.176 -33.968 1.00 56.66 207 LEU A O 1
ATOM 1633 N N . SER A 1 208 ? 35.339 -24.835 -32.277 1.00 52.81 208 SER A N 1
ATOM 1634 C CA . SER A 1 208 ? 36.525 -25.259 -33.027 1.00 52.81 208 SER A CA 1
ATOM 1635 C C . SER A 1 208 ? 36.931 -26.671 -32.602 1.00 52.81 208 SER A C 1
ATOM 1637 O O . SER A 1 208 ? 37.053 -26.970 -31.416 1.00 52.81 208 SER A O 1
ATOM 1639 N N . THR A 1 209 ? 37.097 -27.566 -33.577 1.00 55.38 209 THR A N 1
ATOM 1640 C CA . THR A 1 209 ? 37.596 -28.930 -33.357 1.00 55.38 209 THR A CA 1
ATOM 1641 C C . THR A 1 209 ? 39.118 -28.919 -33.287 1.00 55.38 209 THR A C 1
ATOM 1643 O O . THR A 1 209 ? 39.786 -28.579 -34.268 1.00 55.38 209 THR A O 1
ATOM 1646 N N . THR A 1 210 ? 39.681 -29.312 -32.151 1.00 55.34 210 THR A N 1
ATOM 1647 C CA . THR A 1 210 ? 41.128 -29.493 -31.982 1.00 55.34 210 THR A CA 1
ATOM 1648 C C . THR A 1 210 ? 41.578 -30.790 -32.674 1.00 55.34 210 THR A C 1
ATOM 1650 O O . THR A 1 210 ? 40.868 -31.789 -32.638 1.00 55.34 210 THR A O 1
ATOM 1653 N N . LYS A 1 211 ? 42.749 -30.798 -33.332 1.00 55.31 211 LYS A N 1
ATOM 1654 C CA . LYS A 1 211 ? 43.269 -31.914 -34.166 1.00 55.31 211 LYS A CA 1
ATOM 1655 C C . LYS A 1 211 ? 43.730 -33.170 -33.389 1.00 55.31 211 LYS A C 1
ATOM 1657 O O . LYS A 1 211 ? 44.686 -33.826 -33.799 1.00 55.31 211 LYS A O 1
ATOM 1662 N N . GLN A 1 212 ? 43.088 -33.527 -32.284 1.00 52.22 212 GLN A N 1
ATOM 1663 C CA . GLN A 1 212 ? 43.335 -34.794 -31.595 1.00 52.22 212 GLN A CA 1
ATOM 1664 C C . GLN A 1 212 ? 42.026 -35.577 -31.524 1.00 52.22 212 GLN A C 1
ATOM 1666 O O . GLN A 1 212 ? 40.998 -35.035 -31.137 1.00 52.22 212 GLN A O 1
ATOM 1671 N N . ASN A 1 213 ? 42.073 -36.845 -31.948 1.00 50.69 213 ASN A N 1
ATOM 1672 C CA . ASN A 1 213 ? 40.965 -37.810 -31.938 1.00 50.69 213 ASN A CA 1
ATOM 1673 C C . ASN A 1 213 ? 40.589 -38.235 -30.502 1.00 50.69 213 ASN A C 1
ATOM 1675 O O . ASN A 1 213 ? 40.513 -39.421 -30.192 1.00 50.69 213 ASN A O 1
ATOM 1679 N N . THR A 1 214 ? 40.374 -37.272 -29.615 1.00 48.53 214 THR A N 1
ATOM 1680 C CA . THR A 1 214 ? 39.813 -37.468 -28.281 1.00 48.53 214 THR A CA 1
ATOM 1681 C C . THR A 1 214 ? 38.467 -36.743 -28.223 1.00 48.53 214 THR A C 1
ATOM 1683 O O . THR A 1 214 ? 38.398 -35.584 -28.632 1.00 48.53 214 THR A O 1
ATOM 1686 N N . PRO A 1 215 ? 37.377 -37.375 -27.742 1.00 48.59 215 PRO A N 1
ATOM 1687 C CA . PRO A 1 215 ? 36.035 -36.775 -27.730 1.00 48.59 215 PRO A CA 1
ATOM 1688 C C . PRO A 1 215 ? 35.860 -35.585 -26.772 1.00 48.59 215 PRO A C 1
ATOM 1690 O O . PRO A 1 215 ? 34.738 -35.130 -26.562 1.00 48.59 215 PRO A O 1
ATOM 1693 N N . GLU A 1 216 ? 36.935 -35.091 -26.164 1.00 52.41 216 GLU A N 1
ATOM 1694 C CA . GLU A 1 216 ? 36.883 -34.184 -25.027 1.00 52.41 216 GLU A CA 1
ATOM 1695 C C . GLU A 1 216 ? 37.556 -32.848 -25.358 1.00 52.41 216 GLU A C 1
ATOM 1697 O O . GLU A 1 216 ? 38.667 -32.792 -25.880 1.00 52.41 216 GLU A O 1
ATOM 1702 N N . MET A 1 217 ? 36.837 -31.776 -25.019 1.00 47.50 217 MET A N 1
ATOM 1703 C CA . MET A 1 217 ? 37.129 -30.349 -25.212 1.00 47.50 217 MET A CA 1
ATOM 1704 C C . MET A 1 217 ? 36.834 -29.754 -26.592 1.00 47.50 217 MET A C 1
ATOM 1706 O O . MET A 1 217 ? 37.716 -29.370 -27.360 1.00 47.50 217 MET A O 1
ATOM 1710 N N . LYS A 1 218 ? 35.539 -29.514 -26.823 1.00 52.91 218 LYS A N 1
ATOM 1711 C CA . LYS A 1 218 ? 35.081 -28.394 -27.652 1.00 52.91 218 LYS A CA 1
ATOM 1712 C C . LYS A 1 218 ? 35.265 -27.098 -26.851 1.00 52.91 218 LYS A C 1
ATOM 1714 O O . LYS A 1 218 ? 34.568 -26.890 -25.863 1.00 52.91 218 LYS A O 1
ATOM 1719 N N . ARG A 1 219 ? 36.193 -26.226 -27.249 1.00 50.72 219 ARG A N 1
ATOM 1720 C CA . ARG A 1 219 ? 36.345 -24.901 -26.625 1.00 50.72 219 ARG A CA 1
ATOM 1721 C C . ARG A 1 219 ? 35.347 -23.935 -27.266 1.00 50.72 219 ARG A C 1
ATOM 1723 O O . ARG A 1 219 ? 35.428 -23.688 -28.469 1.00 50.72 219 ARG A O 1
ATOM 1730 N N . LEU A 1 220 ? 34.413 -23.408 -26.474 1.00 49.59 220 LEU A N 1
ATOM 1731 C CA . LEU A 1 220 ? 33.587 -22.263 -26.860 1.00 49.59 220 LEU A CA 1
ATOM 1732 C C . LEU A 1 220 ? 34.501 -21.040 -26.959 1.00 49.59 220 LEU A C 1
ATOM 1734 O O . LEU A 1 220 ? 35.100 -20.620 -25.970 1.00 49.59 220 LEU A O 1
ATOM 1738 N N . VAL A 1 221 ? 34.640 -20.494 -28.163 1.00 56.38 221 VAL A N 1
ATOM 1739 C CA . VAL A 1 221 ? 35.266 -19.187 -28.369 1.00 56.38 221 VAL A CA 1
ATOM 1740 C C . VAL A 1 221 ? 34.129 -18.218 -28.660 1.00 56.38 221 VAL A C 1
ATOM 1742 O O . VAL A 1 221 ? 33.535 -18.265 -29.737 1.00 56.38 221 VAL A O 1
ATOM 1745 N N . GLY A 1 222 ? 33.774 -17.414 -27.658 1.00 52.69 222 GLY A N 1
ATOM 1746 C CA . GLY A 1 222 ? 32.741 -16.389 -27.770 1.00 52.69 222 GLY A CA 1
ATOM 1747 C C . GLY A 1 222 ? 33.319 -15.096 -28.336 1.00 52.69 222 GLY A C 1
ATOM 1748 O O . GLY A 1 222 ? 34.359 -14.630 -27.867 1.00 52.69 222 GLY A O 1
ATOM 1749 N N . LYS A 1 223 ? 32.652 -14.502 -29.326 1.00 54.12 223 LYS A N 1
ATOM 1750 C CA . LYS A 1 223 ? 32.857 -13.095 -29.686 1.00 54.12 223 LYS A CA 1
ATOM 1751 C C . LYS A 1 223 ? 31.686 -12.312 -29.102 1.00 54.12 223 LYS A C 1
ATOM 1753 O O . LYS A 1 223 ? 30.544 -12.541 -29.484 1.00 54.12 223 LYS A O 1
ATOM 1758 N N . GLN A 1 224 ? 31.971 -11.410 -28.168 1.00 50.50 224 GLN A N 1
ATOM 1759 C CA . GLN A 1 224 ? 30.963 -10.505 -27.625 1.00 50.50 224 GLN A CA 1
ATOM 1760 C C . GLN A 1 224 ? 30.697 -9.414 -28.666 1.00 50.50 224 GLN A C 1
ATOM 1762 O O . GLN A 1 224 ? 31.600 -8.644 -29.002 1.00 50.50 224 GLN A O 1
ATOM 1767 N N . VAL A 1 225 ? 29.485 -9.378 -29.219 1.00 53.69 225 VAL A N 1
ATOM 1768 C CA . VAL A 1 225 ? 29.033 -8.276 -30.072 1.00 53.69 225 VAL A CA 1
ATOM 1769 C C . VAL A 1 225 ? 28.075 -7.445 -29.233 1.00 53.69 225 VAL A C 1
ATOM 1771 O O . VAL A 1 225 ? 26.993 -7.891 -28.857 1.00 53.69 225 VAL A O 1
ATOM 1774 N N . VAL A 1 226 ? 28.516 -6.241 -28.881 1.00 52.75 226 VAL A N 1
ATOM 1775 C CA . VAL A 1 226 ? 27.679 -5.254 -28.200 1.00 52.75 226 VAL A CA 1
ATOM 1776 C C . VAL A 1 226 ? 27.045 -4.365 -29.268 1.00 52.75 226 VAL A C 1
ATOM 1778 O O . VAL A 1 226 ? 27.744 -3.924 -30.180 1.00 52.75 226 VAL A O 1
ATOM 1781 N N . LEU A 1 227 ? 25.755 -4.080 -29.075 1.00 50.53 227 LEU A N 1
ATOM 1782 C CA . LEU A 1 227 ? 24.890 -3.140 -29.797 1.00 50.53 227 LEU A CA 1
ATOM 1783 C C . LEU A 1 227 ? 24.192 -3.674 -31.055 1.00 50.53 227 LEU A C 1
ATOM 1785 O O . LEU A 1 227 ? 24.621 -3.433 -32.179 1.00 50.53 227 LEU A O 1
ATOM 1789 N N . GLU A 1 228 ? 22.995 -4.222 -30.848 1.00 49.12 228 GLU A N 1
ATOM 1790 C CA . GLU A 1 228 ? 21.854 -3.802 -31.662 1.00 49.12 228 GLU A CA 1
ATOM 1791 C C . GLU A 1 228 ? 20.900 -2.998 -30.774 1.00 49.12 228 GLU A C 1
ATOM 1793 O O . GLU A 1 228 ? 20.478 -3.453 -29.710 1.00 49.12 228 GLU A O 1
ATOM 1798 N N . GLU A 1 229 ? 20.597 -1.772 -31.201 1.00 52.12 229 GLU A N 1
ATOM 1799 C CA . GLU A 1 229 ? 19.480 -0.992 -30.683 1.00 52.12 229 GLU A CA 1
ATOM 1800 C C . GLU A 1 229 ? 18.217 -1.776 -31.054 1.00 52.12 229 GLU A C 1
ATOM 1802 O O . GLU A 1 229 ? 17.726 -1.695 -32.184 1.00 52.12 229 GLU A O 1
ATOM 1807 N N . VAL A 1 230 ? 17.718 -2.605 -30.132 1.00 52.91 230 VAL A N 1
ATOM 1808 C CA . VAL A 1 230 ? 16.431 -3.286 -30.304 1.00 52.91 230 VAL A CA 1
ATOM 1809 C C . VAL A 1 230 ? 15.351 -2.239 -30.074 1.00 52.91 230 VAL A C 1
ATOM 1811 O O . VAL A 1 230 ? 14.612 -2.268 -29.098 1.00 52.91 230 VAL A O 1
ATOM 1814 N N . ALA A 1 231 ? 15.267 -1.267 -30.984 1.00 50.62 231 ALA A N 1
ATOM 1815 C CA . ALA A 1 231 ? 14.058 -0.489 -31.142 1.00 50.62 231 ALA A CA 1
ATOM 1816 C C . ALA A 1 231 ? 12.941 -1.521 -31.292 1.00 50.62 231 ALA A C 1
ATOM 1818 O O . ALA A 1 231 ? 13.026 -2.376 -32.179 1.00 50.62 231 ALA A O 1
ATOM 1819 N N . ALA A 1 232 ? 11.954 -1.480 -30.397 1.00 52.91 232 ALA A N 1
ATOM 1820 C CA . ALA A 1 232 ? 10.814 -2.386 -30.339 1.00 52.91 232 ALA A CA 1
ATOM 1821 C C . ALA A 1 232 ? 9.940 -2.261 -31.605 1.00 52.91 232 ALA A C 1
ATOM 1823 O O . ALA A 1 232 ? 8.792 -1.838 -31.562 1.00 52.91 232 ALA A O 1
ATOM 1824 N N . LYS A 1 233 ? 10.487 -2.597 -32.778 1.00 57.09 233 LYS A N 1
ATOM 1825 C CA . LYS A 1 233 ? 9.858 -2.416 -34.090 1.00 57.09 233 LYS A CA 1
ATOM 1826 C C . LYS A 1 233 ? 8.676 -3.363 -34.296 1.00 57.09 233 LYS A C 1
ATOM 1828 O O . LYS A 1 233 ? 7.857 -3.100 -35.167 1.00 57.09 233 LYS A O 1
ATOM 1833 N N . ASN A 1 234 ? 8.575 -4.425 -33.491 1.00 59.09 234 ASN A N 1
ATOM 1834 C CA . ASN A 1 234 ? 7.605 -5.508 -33.671 1.00 59.09 234 ASN A CA 1
ATOM 1835 C C . ASN A 1 234 ? 6.612 -5.675 -32.506 1.00 59.09 234 ASN A C 1
ATOM 1837 O O . ASN A 1 234 ? 5.831 -6.623 -32.531 1.00 59.09 234 ASN A O 1
ATOM 1841 N N . VAL A 1 235 ? 6.622 -4.796 -31.496 1.00 66.56 235 VAL A N 1
ATOM 1842 C CA . VAL A 1 235 ? 5.693 -4.878 -30.355 1.00 66.56 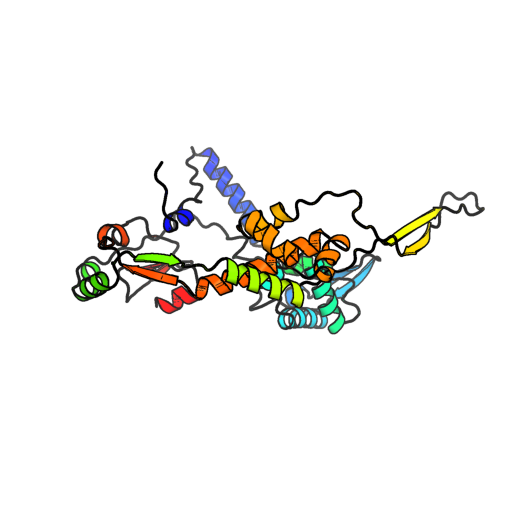235 VAL A CA 1
ATOM 1843 C C . VAL A 1 235 ? 4.787 -3.653 -30.352 1.00 66.56 235 VAL A C 1
ATOM 1845 O O . VAL A 1 235 ? 5.250 -2.517 -30.300 1.00 66.56 235 VAL A O 1
ATOM 1848 N N . THR A 1 236 ? 3.480 -3.887 -30.436 1.00 75.56 236 THR A N 1
ATOM 1849 C CA . THR A 1 236 ? 2.463 -2.841 -30.318 1.00 75.56 236 THR A CA 1
ATOM 1850 C C . THR A 1 236 ? 2.084 -2.664 -28.854 1.00 75.56 236 THR A C 1
ATOM 1852 O O . THR A 1 236 ? 1.595 -3.611 -28.242 1.00 75.56 236 THR A O 1
ATOM 1855 N N . PHE A 1 237 ? 2.259 -1.459 -28.319 1.00 81.00 237 PHE A N 1
ATOM 1856 C CA . PHE A 1 237 ? 1.850 -1.098 -26.959 1.00 81.00 237 PHE A CA 1
ATOM 1857 C C . PHE A 1 237 ? 0.591 -0.228 -26.999 1.00 81.00 237 PHE A C 1
ATOM 1859 O O . PHE A 1 237 ? 0.508 0.699 -27.813 1.00 81.00 237 PHE A O 1
ATOM 1866 N N . ASP A 1 238 ? -0.370 -0.473 -26.104 1.00 89.06 238 ASP A N 1
ATOM 1867 C CA . ASP A 1 238 ? -1.499 0.445 -25.901 1.00 89.06 238 ASP A CA 1
ATOM 1868 C C . ASP A 1 238 ? -1.111 1.500 -24.862 1.00 89.06 238 ASP A C 1
ATOM 1870 O O . ASP A 1 238 ? -1.593 1.494 -23.733 1.00 89.06 238 ASP A O 1
ATOM 1874 N N . LEU A 1 239 ? -0.243 2.434 -25.263 1.00 91.62 239 LEU A N 1
ATOM 1875 C CA . LEU A 1 239 ? 0.269 3.501 -24.395 1.00 91.62 239 LEU A CA 1
ATOM 1876 C C . LEU A 1 239 ? -0.851 4.237 -23.635 1.00 91.62 239 LEU A C 1
ATOM 1878 O O . LEU A 1 239 ? -0.741 4.501 -22.440 1.00 91.62 239 LEU A O 1
ATOM 1882 N N . ILE A 1 240 ? -1.950 4.568 -24.321 1.00 94.50 240 ILE A N 1
ATOM 1883 C CA . ILE A 1 240 ? -3.071 5.287 -23.704 1.00 94.50 240 ILE A CA 1
ATOM 1884 C C . ILE A 1 240 ? -3.845 4.362 -22.763 1.00 94.50 240 ILE A C 1
ATOM 1886 O O . ILE A 1 240 ? -4.234 4.792 -21.681 1.00 94.50 240 ILE A O 1
ATOM 1890 N N . GLY A 1 241 ? -4.111 3.122 -23.178 1.00 92.88 241 GLY A N 1
ATOM 1891 C CA . GLY A 1 241 ? -4.875 2.157 -22.391 1.00 92.88 241 GLY A CA 1
ATOM 1892 C C . GLY A 1 241 ? -4.158 1.729 -21.116 1.00 92.88 241 GLY A C 1
ATOM 1893 O O . GLY A 1 241 ? -4.784 1.708 -20.057 1.00 92.88 241 GLY A O 1
ATOM 1894 N N . GLU A 1 242 ? -2.859 1.454 -21.194 1.00 93.25 242 GLU A N 1
ATOM 1895 C CA . GLU A 1 242 ? -2.043 1.040 -20.051 1.00 93.25 242 GLU A CA 1
ATOM 1896 C C . GLU A 1 242 ? -1.942 2.155 -19.005 1.00 93.25 242 GLU A C 1
ATOM 1898 O O . GLU A 1 242 ? -2.212 1.923 -17.824 1.00 93.25 242 GLU A O 1
ATOM 1903 N N . ILE A 1 243 ? -1.678 3.394 -19.436 1.00 94.50 243 ILE A N 1
ATOM 1904 C CA . ILE A 1 243 ? -1.648 4.541 -18.520 1.00 94.50 243 ILE A CA 1
ATOM 1905 C C . ILE A 1 243 ? -3.046 4.817 -17.947 1.00 94.50 243 ILE A C 1
ATOM 1907 O O . ILE A 1 243 ? -3.185 5.014 -16.740 1.00 94.50 243 ILE A O 1
ATOM 1911 N N . ALA A 1 244 ? -4.099 4.816 -18.771 1.00 94.44 244 ALA A N 1
ATOM 1912 C CA . ALA A 1 244 ? -5.463 5.114 -18.320 1.00 94.44 244 ALA A CA 1
ATOM 1913 C C . ALA A 1 244 ? -5.992 4.085 -17.312 1.00 94.44 244 ALA A C 1
ATOM 1915 O O . ALA A 1 244 ? -6.622 4.462 -16.325 1.00 94.44 244 ALA A O 1
ATOM 1916 N N . THR A 1 245 ? -5.720 2.798 -17.535 1.00 92.25 245 THR A N 1
ATOM 1917 C CA . THR A 1 245 ? -6.201 1.714 -16.665 1.00 92.25 245 THR A CA 1
ATOM 1918 C C . THR A 1 245 ? -5.547 1.787 -15.290 1.00 92.25 245 THR A C 1
ATOM 1920 O O . THR A 1 245 ? -6.246 1.741 -14.278 1.00 92.25 245 THR A O 1
ATOM 1923 N N . SER A 1 246 ? -4.228 1.977 -15.247 1.00 91.25 246 SER A N 1
ATOM 1924 C CA . SER A 1 246 ? -3.471 2.042 -13.993 1.00 91.25 246 SER A CA 1
ATOM 1925 C C . SER A 1 246 ? -3.773 3.319 -13.205 1.00 91.25 246 SER A C 1
ATOM 1927 O O . SER A 1 246 ? -4.057 3.261 -12.012 1.00 91.25 246 SER A O 1
ATOM 1929 N N . THR A 1 247 ? -3.826 4.471 -13.884 1.00 90.62 247 THR A N 1
ATOM 1930 C CA . THR A 1 247 ? -4.078 5.771 -13.231 1.00 90.62 247 THR A CA 1
ATOM 1931 C C . THR A 1 247 ? -5.562 6.042 -12.957 1.00 90.62 247 THR A C 1
ATOM 1933 O O . THR A 1 247 ? -5.902 6.981 -12.229 1.00 90.62 247 THR A O 1
ATOM 1936 N N . ARG A 1 248 ? -6.471 5.231 -13.516 1.00 91.31 248 ARG A N 1
ATOM 1937 C CA . ARG A 1 248 ? -7.935 5.433 -13.509 1.00 91.31 248 ARG A CA 1
ATOM 1938 C C . ARG A 1 248 ? -8.382 6.776 -14.106 1.00 91.31 248 ARG A C 1
ATOM 1940 O O . ARG A 1 248 ? -9.459 7.273 -13.779 1.00 91.31 248 ARG A O 1
ATOM 1947 N N . LEU A 1 249 ? -7.568 7.371 -14.976 1.00 90.94 249 LEU A N 1
ATOM 1948 C CA . LEU A 1 249 ? -7.941 8.548 -15.758 1.00 90.94 249 LEU A CA 1
ATOM 1949 C C . LEU A 1 249 ? -8.682 8.138 -17.032 1.00 90.94 249 LEU A C 1
ATOM 1951 O O . LEU A 1 249 ? -8.551 7.021 -17.532 1.00 90.94 249 LEU A O 1
ATOM 1955 N N . THR A 1 250 ? -9.450 9.063 -17.610 1.00 93.19 250 THR A N 1
ATOM 1956 C CA . THR A 1 250 ? -10.075 8.790 -18.907 1.00 93.19 250 THR A CA 1
ATOM 1957 C C . THR A 1 250 ? -9.011 8.727 -20.003 1.00 93.19 250 THR A C 1
ATOM 1959 O O . THR A 1 250 ? -8.035 9.484 -19.989 1.00 93.19 250 THR A O 1
ATOM 1962 N N . ARG A 1 251 ? -9.227 7.884 -21.023 1.00 95.69 251 ARG A N 1
ATOM 1963 C CA . ARG A 1 251 ? -8.345 7.825 -22.207 1.00 95.69 251 ARG A CA 1
ATOM 1964 C C . ARG A 1 251 ? -8.170 9.201 -22.863 1.00 95.69 251 ARG A C 1
ATOM 1966 O O . ARG A 1 251 ? -7.097 9.496 -23.376 1.00 95.69 251 ARG A O 1
ATOM 1973 N N . LYS A 1 252 ? -9.203 10.054 -22.816 1.00 95.69 252 LYS A N 1
ATOM 1974 C CA . LYS A 1 252 ? -9.170 11.430 -23.336 1.00 95.69 252 LYS A CA 1
ATOM 1975 C C . LYS A 1 252 ? -8.186 12.304 -22.554 1.00 95.69 252 LYS A C 1
ATOM 1977 O O . LYS A 1 252 ? -7.378 12.999 -23.168 1.00 95.69 252 LYS A O 1
ATOM 1982 N N . THR A 1 253 ? -8.232 12.256 -21.225 1.00 93.69 253 THR A N 1
ATOM 1983 C CA . THR A 1 253 ? -7.325 13.009 -20.348 1.00 93.69 253 THR A CA 1
ATOM 1984 C C . THR A 1 253 ? -5.879 12.562 -20.569 1.00 93.69 253 THR A C 1
ATOM 1986 O O . THR A 1 253 ? -5.015 13.396 -20.819 1.00 93.69 253 THR A O 1
ATOM 1989 N N . VAL A 1 254 ? -5.625 11.248 -20.599 1.00 96.25 254 VAL A N 1
ATOM 1990 C CA . VAL A 1 254 ? -4.288 10.687 -20.870 1.00 96.25 254 VAL A CA 1
ATOM 1991 C C . VAL A 1 254 ? -3.768 11.107 -22.245 1.00 96.25 254 VAL A C 1
ATOM 1993 O O . VAL A 1 254 ? -2.639 11.578 -22.355 1.00 96.25 254 VAL A O 1
ATOM 1996 N N . ALA A 1 255 ? -4.596 11.012 -23.290 1.00 96.44 255 ALA A N 1
ATOM 1997 C CA . ALA A 1 255 ? -4.227 11.480 -24.624 1.00 96.44 255 ALA A CA 1
ATOM 1998 C C . ALA A 1 255 ? -3.866 12.974 -24.627 1.00 96.44 255 ALA A C 1
ATOM 2000 O O . ALA A 1 255 ? -2.905 13.372 -25.277 1.00 96.44 255 ALA A O 1
ATOM 2001 N N . THR A 1 256 ? -4.598 13.789 -23.865 1.00 96.44 256 THR A N 1
ATOM 2002 C CA . THR A 1 256 ? -4.350 15.234 -23.761 1.00 96.44 256 THR A CA 1
ATOM 2003 C C . THR A 1 256 ? -3.033 15.527 -23.040 1.00 96.44 256 THR A C 1
ATOM 2005 O O . THR A 1 256 ? -2.279 16.385 -23.491 1.00 96.44 256 THR A O 1
ATOM 2008 N N . ILE A 1 257 ? -2.719 14.792 -21.967 1.00 96.31 257 ILE A N 1
ATOM 2009 C CA . ILE A 1 257 ? -1.432 14.886 -21.262 1.00 96.31 257 ILE A CA 1
ATOM 2010 C C . ILE A 1 257 ? -0.290 14.551 -22.228 1.00 96.31 257 ILE A C 1
ATOM 2012 O O . ILE A 1 257 ? 0.595 15.375 -22.440 1.00 96.31 257 ILE A O 1
ATOM 2016 N N . LEU A 1 258 ? -0.347 13.386 -22.880 1.00 95.94 258 LEU A N 1
ATOM 2017 C CA . LEU A 1 258 ? 0.703 12.920 -23.795 1.00 95.94 258 LEU A CA 1
ATOM 2018 C C . LEU A 1 258 ? 0.863 13.800 -25.044 1.00 95.94 258 LEU A C 1
ATOM 2020 O O . LEU A 1 258 ? 1.952 13.876 -25.599 1.00 95.94 258 LEU A O 1
ATOM 2024 N N . GLN A 1 259 ? -0.191 14.483 -25.497 1.00 95.94 259 GLN A N 1
ATOM 2025 C CA . GLN A 1 259 ? -0.096 15.449 -26.598 1.00 95.94 259 GLN A CA 1
ATOM 2026 C C . GLN A 1 259 ? 0.593 16.758 -26.198 1.00 95.94 259 GLN A C 1
ATOM 2028 O O . GLN A 1 259 ? 1.096 17.468 -27.067 1.00 95.94 259 GLN A O 1
ATOM 2033 N N . ARG A 1 260 ? 0.581 17.103 -24.907 1.00 96.69 260 ARG A N 1
ATOM 2034 C CA . ARG A 1 260 ? 1.104 18.373 -24.388 1.00 96.69 260 ARG A CA 1
ATOM 2035 C C . ARG A 1 260 ? 2.513 18.268 -23.802 1.00 96.69 260 ARG A C 1
ATOM 2037 O O . ARG A 1 260 ? 3.112 19.308 -23.532 1.00 96.69 260 ARG A O 1
ATOM 2044 N N . ILE A 1 261 ? 3.048 17.061 -23.604 1.00 96.75 261 ILE A N 1
ATOM 2045 C CA . ILE A 1 261 ? 4.454 16.901 -23.211 1.00 96.75 261 ILE A CA 1
ATOM 2046 C C . ILE A 1 261 ? 5.396 17.317 -24.345 1.00 96.75 261 ILE A C 1
ATOM 2048 O O . ILE A 1 261 ? 5.031 17.347 -25.522 1.00 96.75 261 ILE A O 1
ATOM 2052 N N . GLU A 1 262 ? 6.635 17.639 -23.991 1.00 95.94 262 GLU A N 1
ATOM 2053 C CA . GLU A 1 262 ? 7.634 18.056 -24.964 1.00 95.94 262 GLU A CA 1
ATOM 2054 C C . GLU A 1 262 ? 7.955 16.918 -25.950 1.00 95.94 262 GLU A C 1
ATOM 2056 O O . GLU A 1 262 ? 8.151 15.771 -25.534 1.00 95.94 262 GLU A O 1
ATOM 2061 N N . PRO A 1 263 ? 8.108 17.204 -27.260 1.00 94.31 263 PRO A N 1
ATOM 2062 C CA . PRO A 1 263 ? 8.401 16.171 -28.254 1.00 94.31 263 PRO A CA 1
ATOM 2063 C C . PRO A 1 263 ? 9.672 15.366 -27.957 1.00 94.31 263 PRO A C 1
ATOM 2065 O O . PRO A 1 263 ? 9.768 14.200 -28.329 1.00 94.31 263 PRO A O 1
ATOM 2068 N N . VAL A 1 264 ? 10.662 15.980 -27.301 1.00 92.00 264 VAL A N 1
ATOM 2069 C CA . VAL A 1 264 ? 11.902 15.306 -26.881 1.00 92.00 264 VAL A CA 1
ATOM 2070 C C . VAL A 1 264 ? 11.666 14.299 -25.758 1.00 92.00 264 VAL A C 1
ATOM 2072 O O . VAL A 1 264 ? 12.285 13.241 -25.765 1.00 92.00 264 VAL A O 1
ATOM 2075 N N . VAL A 1 265 ? 10.729 14.586 -24.855 1.00 92.62 265 VAL A N 1
ATOM 2076 C CA . VAL A 1 265 ? 10.335 13.693 -23.762 1.00 92.62 265 VAL A CA 1
ATOM 2077 C C . VAL A 1 265 ? 9.490 12.550 -24.315 1.00 92.62 265 VAL A C 1
ATOM 2079 O O . VAL A 1 265 ? 9.764 11.395 -24.016 1.00 92.62 265 VAL A O 1
ATOM 2082 N N . PHE A 1 266 ? 8.538 12.832 -25.212 1.00 94.06 266 PHE A N 1
ATOM 2083 C CA . PHE A 1 266 ? 7.734 11.783 -25.853 1.00 94.06 266 PHE A CA 1
ATOM 2084 C C . PHE A 1 266 ? 8.586 10.791 -26.664 1.00 94.06 266 PHE A C 1
ATOM 2086 O O . PHE A 1 266 ? 8.290 9.600 -26.693 1.00 94.06 266 PHE A O 1
ATOM 2093 N N . LYS A 1 267 ? 9.688 11.243 -27.282 1.00 90.56 267 LYS A N 1
ATOM 2094 C CA . LYS A 1 267 ? 10.623 10.360 -28.007 1.00 90.56 267 LYS A CA 1
ATOM 2095 C C . LYS A 1 267 ? 11.252 9.271 -27.134 1.00 90.56 267 LYS A C 1
ATOM 2097 O O . LYS A 1 267 ? 11.637 8.242 -27.683 1.00 90.56 267 LYS A O 1
ATOM 2102 N N . LEU A 1 268 ? 11.324 9.458 -25.814 1.00 88.69 268 LEU A N 1
ATOM 2103 C CA . LEU A 1 268 ? 11.833 8.446 -24.883 1.00 88.69 268 LEU A CA 1
ATOM 2104 C C . LEU A 1 268 ? 11.012 7.150 -24.924 1.00 88.69 268 LEU A C 1
ATOM 2106 O O . LEU A 1 268 ? 11.563 6.076 -24.709 1.00 88.69 268 LEU A O 1
ATOM 2110 N N . PHE A 1 269 ? 9.729 7.232 -25.290 1.00 89.19 269 PHE A N 1
ATOM 2111 C CA . PHE A 1 269 ? 8.879 6.060 -25.488 1.00 89.19 269 PHE A CA 1
ATOM 2112 C C . PHE A 1 269 ? 9.455 5.090 -26.526 1.00 89.19 269 PHE A C 1
ATOM 2114 O O . PHE A 1 269 ? 9.378 3.883 -26.348 1.00 89.19 269 PHE A O 1
ATOM 2121 N N . ALA A 1 270 ? 10.084 5.596 -27.591 1.00 85.31 270 ALA A N 1
ATOM 2122 C CA . ALA A 1 270 ? 10.695 4.743 -28.609 1.00 85.31 270 ALA A CA 1
ATOM 2123 C C . ALA A 1 270 ? 11.973 4.037 -28.118 1.00 85.31 270 ALA A C 1
ATOM 2125 O O . ALA A 1 270 ? 12.358 3.026 -28.704 1.00 85.31 270 ALA A O 1
ATOM 2126 N N . ALA A 1 271 ? 12.627 4.568 -27.077 1.00 83.31 271 ALA A N 1
ATOM 2127 C CA . ALA A 1 271 ? 13.858 4.009 -26.522 1.00 83.31 271 ALA A CA 1
ATOM 2128 C C . ALA A 1 271 ? 13.585 2.817 -25.595 1.00 83.31 271 ALA A C 1
ATOM 2130 O O . ALA A 1 271 ? 14.288 1.815 -25.684 1.00 83.31 271 ALA A O 1
ATOM 2131 N N . ASN A 1 272 ? 12.563 2.920 -24.739 1.00 85.56 272 ASN A N 1
ATOM 2132 C CA . ASN A 1 272 ? 12.076 1.820 -23.907 1.00 85.56 272 ASN A CA 1
ATOM 2133 C C . ASN A 1 272 ? 10.591 2.061 -23.542 1.00 85.56 272 ASN A C 1
ATOM 2135 O O . ASN A 1 272 ? 10.297 2.799 -22.593 1.00 85.56 272 ASN A O 1
ATOM 2139 N N . PRO A 1 273 ? 9.645 1.478 -24.308 1.00 87.75 273 PRO A N 1
ATOM 2140 C CA . PRO A 1 273 ? 8.209 1.682 -24.114 1.00 87.75 273 PRO A CA 1
ATOM 2141 C C . PRO A 1 273 ? 7.697 1.294 -22.722 1.00 87.75 273 PRO A C 1
ATOM 2143 O O . PRO A 1 273 ? 6.874 2.007 -22.154 1.00 87.75 273 PRO A O 1
ATOM 2146 N N . GLU A 1 274 ? 8.188 0.186 -22.164 1.00 87.62 274 GLU A N 1
ATOM 2147 C CA . GLU A 1 274 ? 7.716 -0.363 -20.887 1.00 87.62 274 GLU A CA 1
ATOM 2148 C C . GLU A 1 274 ? 8.106 0.539 -19.711 1.00 87.62 274 GLU A C 1
ATOM 2150 O O . GLU A 1 274 ? 7.269 0.909 -18.885 1.00 87.62 274 GLU A O 1
ATOM 2155 N N . GLU A 1 275 ? 9.374 0.954 -19.665 1.00 88.69 275 GLU A N 1
ATOM 2156 C CA . GLU A 1 275 ? 9.862 1.884 -18.647 1.00 88.69 275 GLU A CA 1
ATOM 2157 C C . GLU A 1 275 ? 9.199 3.257 -18.776 1.00 88.69 275 GLU A C 1
ATOM 2159 O O . GLU A 1 275 ? 8.790 3.826 -17.766 1.00 88.69 275 GLU A O 1
ATOM 2164 N N . PHE A 1 276 ? 9.004 3.757 -20.003 1.00 93.19 276 PHE A N 1
ATOM 2165 C CA . PHE A 1 276 ? 8.258 4.996 -20.227 1.00 93.19 276 PHE A CA 1
ATOM 2166 C C . PHE A 1 276 ? 6.848 4.921 -19.629 1.00 93.19 276 PHE A C 1
ATOM 2168 O O . PHE A 1 276 ? 6.435 5.842 -18.927 1.00 93.19 276 PHE A O 1
ATOM 2175 N N . ILE A 1 277 ? 6.108 3.837 -19.896 1.00 93.06 277 ILE A N 1
ATOM 2176 C CA . ILE A 1 277 ? 4.740 3.649 -19.394 1.00 93.06 277 ILE A CA 1
ATOM 2177 C C . ILE A 1 277 ? 4.733 3.585 -17.867 1.00 93.06 277 ILE A C 1
ATOM 2179 O O . ILE A 1 277 ? 3.957 4.301 -17.231 1.00 93.06 277 ILE A O 1
ATOM 2183 N N . ARG A 1 278 ? 5.617 2.777 -17.273 1.00 93.56 278 ARG A N 1
ATOM 2184 C CA . ARG A 1 278 ? 5.712 2.611 -15.818 1.00 93.56 278 ARG A CA 1
ATOM 2185 C C . ARG A 1 278 ? 6.029 3.927 -15.106 1.00 93.56 278 ARG A C 1
ATOM 2187 O O . ARG A 1 278 ? 5.320 4.297 -14.170 1.00 93.56 278 ARG A O 1
ATOM 2194 N N . GLU A 1 279 ? 7.054 4.649 -15.555 1.00 94.25 279 GLU A N 1
ATOM 2195 C CA . GLU A 1 279 ? 7.439 5.922 -14.937 1.00 94.25 279 GLU A CA 1
ATOM 2196 C C . GLU A 1 279 ? 6.381 7.008 -15.175 1.00 94.25 279 GLU A C 1
ATOM 2198 O O . GLU A 1 279 ? 6.094 7.799 -14.276 1.00 94.25 279 GLU A O 1
ATOM 2203 N N . ALA A 1 280 ? 5.726 7.021 -16.341 1.00 95.62 280 ALA A N 1
ATOM 2204 C CA . ALA A 1 280 ? 4.625 7.944 -16.598 1.00 95.62 280 ALA A CA 1
ATOM 2205 C C . ALA A 1 280 ? 3.424 7.691 -15.670 1.00 95.62 280 ALA A C 1
ATOM 2207 O O . ALA A 1 280 ? 2.863 8.652 -15.145 1.00 95.62 280 ALA A O 1
ATOM 2208 N N . ILE A 1 281 ? 3.047 6.426 -15.432 1.00 95.88 281 ILE A N 1
ATOM 2209 C CA . ILE A 1 281 ? 1.978 6.055 -14.485 1.00 95.88 281 ILE A CA 1
ATOM 2210 C C . ILE A 1 281 ? 2.298 6.593 -13.093 1.00 95.88 281 ILE A C 1
ATOM 2212 O O . ILE A 1 281 ? 1.470 7.287 -12.503 1.00 95.88 281 ILE A O 1
ATOM 2216 N N . LYS A 1 282 ? 3.513 6.323 -12.605 1.00 95.44 282 LYS A N 1
ATOM 2217 C CA . LYS A 1 282 ? 3.970 6.766 -11.287 1.00 95.44 282 LYS A CA 1
ATOM 2218 C C . LYS A 1 282 ? 3.858 8.285 -11.129 1.00 95.44 282 LYS A C 1
ATOM 2220 O O . LYS A 1 282 ? 3.221 8.757 -10.191 1.00 95.44 282 LYS A O 1
ATOM 2225 N N . LEU A 1 283 ? 4.418 9.047 -12.071 1.00 94.81 283 LEU A N 1
ATOM 2226 C CA . LEU A 1 283 ? 4.408 10.512 -12.021 1.00 94.81 283 LEU A CA 1
ATOM 2227 C C . LEU A 1 283 ? 2.984 11.086 -12.092 1.00 94.81 283 LEU A C 1
ATOM 2229 O O . LEU A 1 283 ? 2.654 12.025 -11.369 1.00 94.81 283 LEU A O 1
ATOM 2233 N N . ILE A 1 284 ? 2.113 10.510 -12.926 1.00 94.25 284 ILE A N 1
ATOM 2234 C CA . ILE A 1 284 ? 0.708 10.933 -13.026 1.00 94.25 284 ILE A CA 1
ATOM 2235 C C . ILE A 1 284 ? -0.048 10.653 -11.718 1.00 94.25 284 ILE A C 1
ATOM 2237 O O . ILE A 1 284 ? -0.823 11.501 -11.269 1.00 94.25 284 ILE A O 1
ATOM 2241 N N . ASP A 1 285 ? 0.174 9.499 -11.086 1.00 92.19 285 ASP A N 1
ATOM 2242 C CA . ASP A 1 285 ? -0.483 9.144 -9.825 1.00 92.19 285 ASP A CA 1
ATOM 2243 C C . ASP A 1 285 ? -0.035 10.027 -8.656 1.00 92.19 285 ASP A C 1
ATOM 2245 O O . ASP A 1 285 ? -0.875 10.431 -7.847 1.00 92.19 285 ASP A O 1
ATOM 2249 N N . GLU A 1 286 ? 1.242 10.412 -8.608 1.00 90.81 286 GLU A N 1
ATOM 2250 C CA . GLU A 1 286 ? 1.754 11.394 -7.644 1.00 90.81 286 GLU A CA 1
ATOM 2251 C C . GLU A 1 286 ? 1.036 12.750 -7.785 1.00 90.81 286 GLU A C 1
ATOM 2253 O O . GLU A 1 286 ? 0.546 13.306 -6.796 1.00 90.81 286 GLU A O 1
ATOM 2258 N N . GLN A 1 287 ? 0.888 13.264 -9.015 1.00 90.50 287 GLN A N 1
ATOM 2259 C CA . GLN A 1 287 ? 0.176 14.530 -9.254 1.00 90.50 287 GLN A CA 1
ATOM 2260 C C . GLN A 1 287 ? -1.320 14.429 -8.928 1.00 90.50 287 GLN A C 1
ATOM 2262 O O . GLN A 1 287 ? -1.914 15.363 -8.374 1.00 90.50 287 GLN A O 1
ATOM 2267 N N . LYS A 1 288 ? -1.939 13.282 -9.225 1.00 87.56 288 LYS A N 1
ATOM 2268 C CA . LYS A 1 288 ? -3.340 13.000 -8.893 1.00 87.56 288 LYS A CA 1
ATOM 2269 C C . LYS A 1 288 ? -3.562 13.008 -7.381 1.00 87.56 288 LYS A C 1
ATOM 2271 O O . LYS A 1 288 ? -4.491 13.664 -6.916 1.00 87.56 288 LYS A O 1
ATOM 2276 N N . ALA A 1 289 ? -2.701 12.331 -6.620 1.00 83.12 289 ALA A N 1
ATOM 2277 C CA . ALA A 1 289 ? -2.774 12.298 -5.162 1.00 83.12 289 ALA A CA 1
ATOM 2278 C C . ALA A 1 289 ? -2.641 13.704 -4.554 1.00 83.12 289 ALA A C 1
ATOM 2280 O O . ALA A 1 289 ? -3.462 14.090 -3.722 1.00 83.12 289 ALA A O 1
ATOM 2281 N N . SER A 1 290 ? -1.676 14.499 -5.034 1.00 79.06 290 SER A N 1
ATOM 2282 C CA . SER A 1 290 ? -1.487 15.885 -4.583 1.00 79.06 290 SER A CA 1
ATOM 2283 C C . SER A 1 290 ? -2.723 16.753 -4.841 1.00 79.06 290 SER A C 1
ATOM 2285 O O . SER A 1 290 ? -3.146 17.509 -3.971 1.00 79.06 290 SER A O 1
ATOM 2287 N N . THR A 1 291 ? -3.347 16.616 -6.016 1.00 74.12 291 THR A N 1
ATOM 2288 C CA . THR A 1 291 ? -4.501 17.444 -6.410 1.00 74.12 291 THR A CA 1
ATOM 2289 C C . THR A 1 291 ? -5.766 17.120 -5.602 1.00 74.12 291 THR A C 1
ATOM 2291 O O . THR A 1 291 ? -6.577 18.010 -5.342 1.00 74.12 291 THR A O 1
ATOM 2294 N N . ILE A 1 292 ? -5.943 15.858 -5.184 1.00 69.25 292 ILE A N 1
ATOM 2295 C CA . ILE A 1 292 ? -7.107 15.422 -4.392 1.00 69.25 292 ILE A CA 1
ATOM 2296 C C . ILE A 1 292 ? -7.113 16.073 -3.005 1.00 69.25 292 ILE A C 1
ATOM 2298 O O . ILE A 1 292 ? -8.165 16.525 -2.558 1.00 69.25 292 ILE A O 1
ATOM 2302 N N . ILE A 1 293 ? -5.958 16.151 -2.338 1.00 62.97 293 ILE A N 1
ATOM 2303 C CA . ILE A 1 293 ? -5.853 16.653 -0.956 1.00 62.97 293 ILE A CA 1
ATOM 2304 C C . ILE A 1 293 ? -6.270 18.129 -0.857 1.00 62.97 293 ILE A C 1
ATOM 2306 O O . ILE A 1 293 ? -6.857 18.543 0.140 1.00 62.97 293 ILE A O 1
ATOM 2310 N N . GLU A 1 294 ? -6.021 18.918 -1.901 1.00 62.47 294 GLU A N 1
ATOM 2311 C CA . GLU A 1 294 ? -6.248 20.366 -1.886 1.00 62.47 294 GLU A CA 1
ATOM 2312 C C . GLU A 1 294 ? -7.733 20.784 -1.958 1.00 62.47 294 GLU A C 1
ATOM 2314 O O . GLU A 1 294 ? -8.045 21.928 -1.632 1.00 62.47 294 GLU A O 1
ATOM 2319 N N . HIS A 1 295 ? -8.658 19.903 -2.371 1.00 64.62 295 HIS A N 1
ATOM 2320 C CA . HIS A 1 295 ? -10.037 20.300 -2.722 1.00 64.62 295 HIS A CA 1
ATOM 2321 C C . HIS A 1 295 ? -11.141 19.380 -2.168 1.00 64.62 295 HIS A C 1
ATOM 2323 O O . HIS A 1 295 ? -12.171 19.173 -2.819 1.00 64.62 295 HIS A O 1
ATOM 2329 N N . ILE A 1 296 ? -10.959 18.831 -0.964 1.00 71.50 296 ILE A N 1
ATOM 2330 C CA . ILE A 1 296 ? -12.012 18.064 -0.284 1.00 71.50 296 ILE A CA 1
ATOM 2331 C C . ILE A 1 296 ? -12.897 19.018 0.523 1.00 71.50 296 ILE A C 1
ATOM 2333 O O . ILE 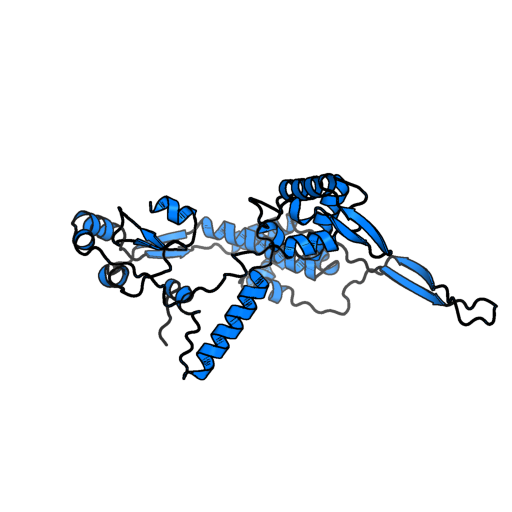A 1 296 ? -12.442 19.631 1.487 1.00 71.50 296 ILE A O 1
ATOM 2337 N N . THR A 1 297 ? -14.172 19.125 0.146 1.00 71.19 297 THR A N 1
ATOM 2338 C CA . THR A 1 297 ? -15.196 19.803 0.959 1.00 71.19 297 THR A CA 1
ATOM 2339 C C . THR A 1 297 ? -16.091 18.755 1.603 1.00 71.19 297 THR A C 1
ATOM 2341 O O . THR A 1 297 ? -16.525 17.824 0.928 1.00 71.19 297 THR A O 1
ATOM 2344 N N . TYR A 1 298 ? -16.352 18.896 2.901 1.00 71.50 298 TYR A N 1
ATOM 2345 C CA . TYR A 1 298 ? -17.266 18.025 3.635 1.00 71.50 298 TYR A CA 1
ATOM 2346 C C . TYR A 1 298 ? -18.575 18.752 3.882 1.00 71.50 298 TYR A C 1
ATOM 2348 O O . TYR A 1 298 ? -18.588 19.808 4.515 1.00 71.50 298 TYR A O 1
ATOM 2356 N N . ASP A 1 299 ? -19.664 18.138 3.447 1.00 77.12 299 ASP A N 1
ATOM 2357 C CA . ASP A 1 299 ? -21.012 18.619 3.691 1.00 77.12 299 ASP A CA 1
ATOM 2358 C C . ASP A 1 299 ? -21.726 17.639 4.625 1.00 77.12 299 ASP A C 1
ATOM 2360 O O . ASP A 1 299 ? -21.612 16.413 4.504 1.00 77.12 299 ASP A O 1
ATOM 2364 N N . LYS A 1 300 ? -22.442 18.188 5.608 1.00 78.62 300 LYS A N 1
ATOM 2365 C CA . LYS A 1 300 ? -23.248 17.395 6.538 1.00 78.62 300 LYS A CA 1
ATOM 2366 C C . LYS A 1 300 ? -24.576 17.043 5.881 1.00 78.62 300 LYS A C 1
ATOM 2368 O O . LYS A 1 300 ? -25.204 17.899 5.264 1.00 78.62 300 LYS A O 1
ATOM 2373 N N . LEU A 1 301 ? -25.003 15.801 6.052 1.00 81.50 301 LEU A N 1
ATOM 2374 C CA . LEU A 1 301 ? -26.356 15.361 5.735 1.00 81.50 301 LEU A CA 1
ATOM 2375 C C . LEU A 1 301 ? -27.257 15.602 6.948 1.00 81.50 301 LEU A C 1
ATOM 2377 O O . LEU A 1 301 ? -26.791 15.576 8.087 1.00 81.50 301 LEU A O 1
ATOM 2381 N N . ASP A 1 302 ? -28.559 15.729 6.704 1.00 79.88 302 ASP A N 1
ATOM 2382 C CA . ASP A 1 302 ? -29.588 15.714 7.757 1.00 79.88 302 ASP A CA 1
ATOM 2383 C C . ASP A 1 302 ? -29.841 14.294 8.315 1.00 79.88 302 ASP A C 1
ATOM 2385 O O . ASP A 1 302 ? -30.794 14.054 9.054 1.00 79.88 302 ASP A O 1
ATOM 2389 N N . GLU A 1 303 ? -28.981 13.334 7.966 1.00 84.75 303 GLU A N 1
ATOM 2390 C CA . GLU A 1 303 ? -29.005 11.965 8.466 1.00 84.75 303 GLU A CA 1
ATOM 2391 C C . GLU A 1 303 ? -27.960 11.754 9.561 1.00 84.75 303 GLU A C 1
ATOM 2393 O O . GLU A 1 303 ? -26.836 12.258 9.498 1.00 84.75 303 GLU A O 1
ATOM 2398 N N . THR A 1 304 ? -28.302 10.917 10.535 1.00 87.69 304 THR A N 1
ATOM 2399 C CA . THR A 1 304 ? -27.399 10.504 11.608 1.00 87.69 304 THR A CA 1
ATOM 2400 C C . THR A 1 304 ? -27.212 8.994 11.613 1.00 87.69 304 THR A C 1
ATOM 2402 O O . THR A 1 304 ? -28.046 8.228 11.127 1.00 87.69 304 THR A O 1
ATOM 2405 N N . TRP A 1 305 ? -26.076 8.557 12.140 1.00 85.69 305 TRP A N 1
ATOM 2406 C CA . TRP A 1 305 ? -25.818 7.161 12.442 1.00 85.69 305 TRP A CA 1
ATOM 2407 C C . TRP A 1 305 ? -26.537 6.743 13.727 1.00 85.69 305 TRP A C 1
ATOM 2409 O O . TRP A 1 305 ? -26.485 7.442 14.748 1.00 85.69 305 TRP A O 1
ATOM 2419 N N . ASN A 1 306 ? -27.178 5.575 13.689 1.00 85.62 306 ASN A N 1
ATOM 2420 C CA . ASN A 1 306 ? -27.810 4.982 14.857 1.00 85.62 306 ASN A CA 1
ATOM 2421 C C . ASN A 1 306 ? -26.744 4.332 15.756 1.00 85.62 306 ASN A C 1
ATOM 2423 O O . ASN A 1 306 ? -25.948 3.514 15.301 1.00 85.62 306 ASN A O 1
ATOM 2427 N N . ALA A 1 307 ? -26.726 4.700 17.041 1.00 84.12 307 ALA A N 1
ATOM 2428 C CA . ALA A 1 307 ? -25.791 4.127 18.008 1.00 84.12 307 ALA A CA 1
ATOM 2429 C C . ALA A 1 307 ? -26.042 2.628 18.238 1.00 84.12 307 ALA A C 1
ATOM 2431 O O . ALA A 1 307 ? -25.095 1.875 18.432 1.00 84.12 307 ALA A O 1
ATOM 2432 N N . GLU A 1 308 ? -27.302 2.188 18.226 1.00 84.38 308 GLU A N 1
ATOM 2433 C CA . GLU A 1 308 ? -27.647 0.784 18.461 1.00 84.38 308 GLU A CA 1
ATOM 2434 C C . GLU A 1 308 ? -27.127 -0.105 17.329 1.00 84.38 308 GLU A C 1
ATOM 2436 O O . GLU A 1 308 ? -26.526 -1.140 17.590 1.00 84.38 308 GLU A O 1
ATOM 2441 N N . GLU A 1 309 ? -27.254 0.348 16.080 1.00 81.69 309 GLU A N 1
ATOM 2442 C CA . GLU A 1 309 ? -26.741 -0.372 14.906 1.00 81.69 309 GLU A CA 1
ATOM 2443 C C . GLU A 1 309 ? -25.210 -0.490 14.904 1.00 81.69 309 GLU A C 1
ATOM 2445 O O . GLU A 1 309 ? -24.676 -1.455 14.369 1.00 81.69 309 GLU A O 1
ATOM 2450 N N . ILE A 1 310 ? -24.501 0.475 15.498 1.00 81.94 310 ILE A N 1
ATOM 2451 C CA . ILE A 1 310 ? -23.031 0.514 15.490 1.00 81.94 310 ILE A CA 1
ATOM 2452 C C . ILE A 1 310 ? -22.422 -0.223 16.686 1.00 81.94 310 ILE A C 1
ATOM 2454 O O . ILE A 1 310 ? -21.382 -0.862 16.544 1.00 81.94 310 ILE A O 1
ATOM 2458 N N . PHE A 1 311 ? -23.024 -0.109 17.873 1.00 84.50 311 PHE A N 1
ATOM 2459 C CA . PHE A 1 311 ? -22.402 -0.572 19.119 1.00 84.50 311 PHE A CA 1
ATOM 2460 C C . PHE A 1 311 ? -23.056 -1.808 19.744 1.00 84.50 311 PHE A C 1
ATOM 2462 O O . PHE A 1 311 ? -22.480 -2.400 20.651 1.00 84.50 311 PHE A O 1
ATOM 2469 N N . VAL A 1 312 ? -24.257 -2.199 19.310 1.00 79.94 312 VAL A N 1
ATOM 2470 C CA . VAL A 1 312 ? -24.981 -3.349 19.891 1.00 79.94 312 VAL A CA 1
ATOM 2471 C C . VAL A 1 312 ? -24.771 -4.622 19.053 1.00 79.94 312 VAL A C 1
ATOM 2473 O O . VAL A 1 312 ? -25.368 -5.661 19.328 1.00 79.94 312 VAL A O 1
ATOM 2476 N N . ASP A 1 313 ? -23.878 -4.584 18.060 1.00 65.88 313 ASP A N 1
ATOM 2477 C CA . ASP A 1 313 ? -23.495 -5.768 17.294 1.00 65.88 313 ASP A CA 1
ATOM 2478 C C . ASP A 1 313 ? -22.693 -6.754 18.166 1.00 65.88 313 ASP A C 1
ATOM 2480 O O . ASP A 1 313 ? -21.593 -6.469 18.642 1.00 65.88 313 ASP A O 1
ATOM 2484 N N . ALA A 1 314 ? -23.256 -7.946 18.367 1.00 60.84 314 ALA A N 1
ATOM 2485 C CA . ALA A 1 314 ? -22.682 -9.009 19.188 1.00 60.84 314 ALA A CA 1
ATOM 2486 C C . ALA A 1 314 ? -21.548 -9.790 18.493 1.00 60.84 314 ALA A C 1
ATOM 2488 O O . ALA A 1 314 ? -21.012 -10.736 19.074 1.00 60.84 314 ALA A O 1
ATOM 2489 N N . THR A 1 315 ? -21.192 -9.449 17.251 1.00 68.31 315 THR A N 1
ATOM 2490 C CA . THR A 1 315 ? -20.194 -10.192 16.466 1.00 68.31 315 THR A CA 1
ATOM 2491 C C . THR A 1 315 ? -18.755 -9.717 16.674 1.00 68.31 315 THR A C 1
ATOM 2493 O O . THR A 1 315 ? -17.817 -10.405 16.259 1.00 68.31 315 THR A O 1
ATOM 2496 N N . ILE A 1 316 ? -18.547 -8.588 17.360 1.00 73.12 316 ILE A N 1
ATOM 2497 C CA . ILE A 1 316 ? -17.212 -8.021 17.559 1.00 73.12 316 ILE A CA 1
ATOM 2498 C C . ILE A 1 316 ? -16.411 -8.904 18.530 1.00 73.12 316 ILE A C 1
ATOM 2500 O O . ILE A 1 316 ? -16.686 -8.992 19.729 1.00 73.12 316 ILE A O 1
ATOM 2504 N N . GLY A 1 317 ? -15.378 -9.558 18.003 1.00 77.50 317 GLY A N 1
ATOM 2505 C CA . GLY A 1 317 ? -14.500 -10.440 18.764 1.00 77.50 317 GLY A CA 1
ATOM 2506 C C . GLY A 1 317 ? -13.117 -10.589 18.137 1.00 77.50 317 GLY A C 1
ATOM 2507 O O . GLY A 1 317 ? -12.844 -10.080 17.049 1.00 77.50 317 GLY A O 1
ATOM 2508 N N . GLY A 1 318 ? -12.241 -11.303 18.835 1.00 80.25 318 GLY A N 1
ATOM 2509 C CA . GLY A 1 318 ? -10.876 -11.600 18.402 1.00 80.25 318 GLY A CA 1
ATOM 2510 C C . GLY A 1 318 ? -10.193 -12.589 19.344 1.00 80.25 318 GLY A C 1
ATOM 2511 O O . GLY A 1 318 ? -10.858 -13.259 20.125 1.00 80.25 318 GLY A O 1
ATOM 2512 N N . GLU A 1 319 ? -8.872 -12.699 19.286 1.00 80.19 319 GLU A N 1
ATOM 2513 C CA . GLU A 1 319 ? -8.085 -13.609 20.118 1.00 80.19 319 GLU A CA 1
ATOM 2514 C C . GLU A 1 319 ? -7.320 -12.827 21.194 1.00 80.19 319 GLU A C 1
ATOM 2516 O O . GLU A 1 319 ? -6.513 -11.932 20.910 1.00 80.19 319 GLU A O 1
ATOM 2521 N N . TYR A 1 320 ? -7.579 -13.179 22.454 1.00 80.19 320 TYR A N 1
ATOM 2522 C CA . TYR A 1 320 ? -6.967 -12.522 23.605 1.00 80.19 320 TYR A CA 1
ATOM 2523 C C . TYR A 1 320 ? -5.443 -12.693 23.596 1.00 80.19 320 TYR A C 1
ATOM 2525 O O . TYR A 1 320 ? -4.933 -13.800 23.442 1.00 80.19 320 TYR A O 1
ATOM 2533 N N . GLY A 1 321 ? -4.707 -11.590 23.754 1.00 71.31 321 GLY A N 1
ATOM 2534 C CA . GLY A 1 321 ? -3.242 -11.583 23.706 1.00 71.31 321 GLY A CA 1
ATOM 2535 C C . GLY A 1 321 ? -2.635 -11.513 22.299 1.00 71.31 321 GLY A C 1
ATOM 2536 O O . GLY A 1 321 ? -1.427 -11.305 22.194 1.00 71.31 321 GLY A O 1
ATOM 2537 N N . LYS A 1 322 ? -3.441 -11.618 21.229 1.00 75.88 322 LYS A N 1
ATOM 2538 C CA . LYS A 1 322 ? -3.000 -11.345 19.850 1.00 75.88 322 LYS A CA 1
ATOM 2539 C C . LYS A 1 322 ? -3.508 -10.008 19.337 1.00 75.88 322 LYS A C 1
ATOM 2541 O O . LYS A 1 322 ? -2.698 -9.118 19.095 1.00 75.88 322 LYS A O 1
ATOM 2546 N N . ASN A 1 323 ? -4.826 -9.873 19.209 1.00 78.19 323 ASN A N 1
ATOM 2547 C CA . ASN A 1 323 ? -5.500 -8.680 18.688 1.00 78.19 323 ASN A CA 1
ATOM 2548 C C . ASN A 1 323 ? -6.628 -8.189 19.606 1.00 78.19 323 ASN A C 1
ATOM 2550 O O . ASN A 1 323 ? -7.426 -7.348 19.204 1.00 78.19 323 ASN A O 1
ATOM 2554 N N . VAL A 1 324 ? -6.706 -8.724 20.830 1.00 86.19 324 VAL A N 1
ATOM 2555 C CA . VAL A 1 324 ? -7.630 -8.276 21.875 1.00 86.19 324 VAL A CA 1
ATOM 2556 C C . VAL A 1 324 ? -6.884 -8.089 23.193 1.00 86.19 324 VAL A C 1
ATOM 2558 O O . VAL A 1 324 ? -6.112 -8.960 23.606 1.00 86.19 324 VAL A O 1
ATOM 2561 N N . SER A 1 325 ? -7.146 -6.972 23.870 1.00 86.25 325 SER A N 1
ATOM 2562 C CA . SER A 1 325 ? -6.661 -6.669 25.222 1.00 86.25 325 SER A CA 1
ATOM 2563 C C . SER A 1 325 ? -7.769 -6.089 26.100 1.00 86.25 325 SER A C 1
ATOM 2565 O O . SER A 1 325 ? -8.740 -5.530 25.593 1.00 86.25 325 SER A O 1
ATOM 2567 N N . ASP A 1 326 ? -7.621 -6.201 27.419 1.00 88.06 326 ASP A N 1
ATOM 2568 C CA . ASP A 1 326 ? -8.541 -5.572 28.371 1.00 88.06 326 ASP A CA 1
ATOM 2569 C C . ASP A 1 326 ? -8.555 -4.049 28.206 1.00 88.06 326 ASP A C 1
ATOM 2571 O O . ASP A 1 326 ? -7.504 -3.419 28.073 1.00 88.06 326 ASP A O 1
ATOM 2575 N N . ALA A 1 327 ? -9.746 -3.451 28.263 1.00 85.12 327 ALA A N 1
ATOM 2576 C CA . ALA A 1 327 ? -9.924 -2.015 28.109 1.00 85.12 327 ALA A CA 1
ATOM 2577 C C . ALA A 1 327 ? -10.678 -1.432 29.306 1.00 85.12 327 ALA A C 1
ATOM 2579 O O . ALA A 1 327 ? -11.743 -1.903 29.698 1.00 85.12 327 ALA A O 1
ATOM 2580 N N . LYS A 1 328 ? -10.137 -0.365 29.904 1.00 79.44 328 LYS A N 1
ATOM 2581 C CA . LYS A 1 328 ? -10.764 0.284 31.074 1.00 79.44 328 LYS A CA 1
ATOM 2582 C C . LYS A 1 328 ? -11.598 1.503 30.689 1.00 79.44 328 LYS A C 1
ATOM 2584 O O . LYS A 1 328 ? -12.673 1.725 31.250 1.00 79.44 328 LYS A O 1
ATOM 2589 N N . LYS A 1 329 ? -11.115 2.282 29.717 1.00 82.62 329 LYS A N 1
ATOM 2590 C CA . LYS A 1 329 ? -11.729 3.532 29.236 1.00 82.62 329 LYS A CA 1
ATOM 2591 C C . LYS A 1 329 ? -12.442 3.346 27.896 1.00 82.62 329 LYS A C 1
ATOM 2593 O O . LYS A 1 329 ? -12.342 4.186 27.012 1.00 82.62 329 LYS A O 1
ATOM 2598 N N . HIS A 1 330 ? -13.162 2.240 27.760 1.00 85.75 330 HIS A N 1
ATOM 2599 C CA . HIS A 1 330 ? -13.906 1.907 26.553 1.00 85.75 330 HIS A CA 1
ATOM 2600 C C . HIS A 1 330 ? -15.376 1.622 26.880 1.00 85.75 330 HIS A C 1
ATOM 2602 O O . HIS A 1 330 ? -15.726 1.364 28.040 1.00 85.75 330 HIS A O 1
ATOM 2608 N N . LEU A 1 331 ? -16.226 1.680 25.850 1.00 88.25 331 LEU A N 1
ATOM 2609 C CA . LEU A 1 331 ? -17.617 1.212 25.900 1.00 88.25 331 LEU A CA 1
ATOM 2610 C C . LEU A 1 331 ? -17.722 -0.312 26.004 1.00 88.25 331 LEU A C 1
ATOM 2612 O O . LEU A 1 331 ? -18.758 -0.810 26.412 1.00 88.25 331 LEU A O 1
ATOM 2616 N N . TYR A 1 332 ? -16.663 -1.035 25.646 1.00 89.25 332 TYR A N 1
ATOM 2617 C CA . TYR A 1 332 ? -16.590 -2.489 25.749 1.00 89.25 332 TYR A CA 1
ATOM 2618 C C . TYR A 1 332 ? -15.632 -2.864 26.880 1.00 89.25 332 TYR A C 1
ATOM 2620 O O . TYR A 1 332 ? -14.781 -2.061 27.270 1.00 89.25 332 TYR A O 1
ATOM 2628 N N . ASP A 1 333 ? -15.751 -4.085 27.390 1.00 87.88 333 ASP A N 1
ATOM 2629 C CA . ASP A 1 333 ? -14.824 -4.644 28.382 1.00 87.88 333 ASP A CA 1
ATOM 2630 C C . ASP A 1 333 ? -13.404 -4.879 27.825 1.00 87.88 333 ASP A C 1
ATOM 2632 O O . ASP A 1 333 ? -12.429 -4.924 28.580 1.00 87.88 333 ASP A O 1
ATOM 2636 N N . LYS A 1 334 ? -13.277 -5.002 26.500 1.00 89.12 334 LYS A N 1
ATOM 2637 C CA . LYS A 1 334 ? -12.019 -5.238 25.784 1.00 89.12 334 LYS A CA 1
ATOM 2638 C C . LYS A 1 334 ? -11.919 -4.359 24.538 1.00 89.12 334 LYS A C 1
ATOM 2640 O O . LYS A 1 334 ? -12.914 -3.827 24.051 1.00 89.12 334 LYS A O 1
ATOM 2645 N N . LEU A 1 335 ? -10.706 -4.230 24.019 1.00 87.12 335 LEU A N 1
ATOM 2646 C CA . LEU A 1 335 ? -10.374 -3.516 22.792 1.00 87.12 335 LEU A CA 1
ATOM 2647 C C . LEU A 1 335 ? -9.843 -4.512 21.763 1.00 87.12 335 LEU A C 1
ATOM 2649 O O . LEU A 1 335 ? -8.923 -5.268 22.072 1.00 87.12 335 LEU A O 1
ATOM 2653 N N . ARG A 1 336 ? -10.388 -4.473 20.544 1.00 86.50 336 ARG A N 1
ATOM 2654 C CA . ARG A 1 336 ? -9.774 -5.100 19.370 1.00 86.50 336 ARG A CA 1
ATOM 2655 C C . ARG A 1 336 ? -8.826 -4.089 18.722 1.00 86.50 336 ARG A C 1
ATOM 2657 O O . ARG A 1 336 ? -9.216 -2.940 18.545 1.00 86.50 336 ARG A O 1
ATOM 2664 N N . TYR A 1 337 ? -7.612 -4.513 18.392 1.00 83.06 337 TYR A N 1
ATOM 2665 C CA . TYR A 1 337 ? -6.600 -3.675 17.748 1.00 83.06 337 TYR A CA 1
ATOM 2666 C C . TYR A 1 337 ? -5.965 -4.411 16.566 1.00 83.06 337 TYR A C 1
ATOM 2668 O O . TYR A 1 337 ? -5.687 -5.607 16.660 1.00 83.06 337 TYR A O 1
ATOM 2676 N N . ASP A 1 338 ? -5.687 -3.687 15.485 1.00 75.94 338 ASP A N 1
ATOM 2677 C CA . ASP A 1 338 ? -5.022 -4.221 14.293 1.00 75.94 338 ASP A CA 1
ATOM 2678 C C . ASP A 1 338 ? -3.532 -3.827 14.249 1.00 75.94 338 ASP A C 1
ATOM 2680 O O . ASP A 1 338 ? -2.740 -4.421 13.516 1.00 75.94 338 ASP A O 1
ATOM 2684 N N . SER A 1 339 ? -3.107 -2.869 15.086 1.00 77.38 339 SER A N 1
ATOM 2685 C CA . SER A 1 339 ? -1.703 -2.456 15.217 1.00 77.38 339 SER A CA 1
ATOM 2686 C C . SER A 1 339 ? -1.252 -2.218 16.663 1.00 77.38 339 SER A C 1
ATOM 2688 O O . SER A 1 339 ? -2.048 -2.000 17.579 1.00 77.38 339 SER A O 1
ATOM 2690 N N . SER A 1 340 ? 0.067 -2.210 16.879 1.00 75.38 340 SER A N 1
ATOM 2691 C CA . SER A 1 340 ? 0.671 -1.859 18.174 1.00 75.38 340 SER A CA 1
ATOM 2692 C C . SER A 1 340 ? 0.410 -0.401 18.570 1.00 75.38 340 SER A C 1
ATOM 2694 O O . SER A 1 340 ? 0.261 -0.097 19.757 1.00 75.38 340 SER A O 1
ATOM 2696 N N . THR A 1 341 ? 0.309 0.496 17.585 1.00 79.12 341 THR A N 1
ATOM 2697 C CA . THR A 1 341 ? -0.047 1.902 17.799 1.00 79.12 341 THR A CA 1
ATOM 2698 C C . THR A 1 341 ? -1.473 2.029 18.327 1.00 79.12 341 THR A C 1
ATOM 2700 O O . THR A 1 341 ? -1.690 2.730 19.311 1.00 79.12 341 THR A O 1
ATOM 2703 N N . GLU A 1 342 ? -2.428 1.312 17.732 1.00 73.44 342 GLU A N 1
ATOM 2704 C CA . GLU A 1 342 ? -3.822 1.291 18.197 1.00 73.44 342 GLU A CA 1
ATOM 2705 C C . GLU A 1 342 ? -3.953 0.717 19.603 1.00 73.44 342 GLU A C 1
ATOM 2707 O O . GLU A 1 342 ? -4.645 1.301 20.435 1.00 73.44 342 GLU A O 1
ATOM 2712 N N . LYS A 1 343 ? -3.232 -0.374 19.895 1.00 80.44 343 LYS A N 1
ATOM 2713 C CA . LYS A 1 343 ? -3.186 -0.945 21.243 1.00 80.44 343 LYS A CA 1
ATOM 2714 C C . LYS A 1 343 ? -2.766 0.105 22.274 1.00 80.44 343 LYS A C 1
ATOM 2716 O O . LYS A 1 343 ? -3.456 0.300 23.263 1.00 80.44 343 LYS A O 1
ATOM 2721 N N . THR A 1 344 ? -1.671 0.815 22.003 1.00 81.19 344 THR A N 1
ATOM 2722 C CA . THR A 1 344 ? -1.147 1.860 22.900 1.00 81.19 344 THR A CA 1
ATOM 2723 C C . THR A 1 344 ? -2.121 3.027 23.075 1.00 81.19 344 THR A C 1
ATOM 2725 O O . THR A 1 344 ? -2.181 3.616 24.147 1.00 81.19 344 THR A O 1
ATOM 2728 N N . LEU A 1 345 ? -2.870 3.390 22.029 1.00 76.50 345 LEU A N 1
ATOM 2729 C CA . LEU A 1 345 ? -3.846 4.481 22.092 1.00 76.50 345 LEU A CA 1
ATOM 2730 C C . LEU A 1 345 ? -5.065 4.123 22.958 1.00 76.50 345 LEU A C 1
ATOM 2732 O O . LEU A 1 345 ? -5.682 5.014 23.542 1.00 76.50 345 LEU A O 1
ATOM 2736 N N . GLY A 1 346 ? -5.438 2.842 22.988 1.00 68.56 346 GLY A N 1
ATOM 2737 C CA . GLY A 1 346 ? -6.627 2.364 23.688 1.00 68.56 346 GLY A CA 1
ATOM 2738 C C . GLY A 1 346 ? -6.404 1.850 25.117 1.00 68.56 346 GLY A C 1
ATOM 2739 O O . GLY A 1 346 ? -7.393 1.594 25.811 1.00 68.56 346 GLY A O 1
ATOM 2740 N N . GLU A 1 347 ? -5.149 1.713 25.560 1.00 68.94 347 GLU A N 1
ATOM 2741 C CA . GLU A 1 347 ? -4.760 1.529 26.975 1.00 68.94 347 GLU A CA 1
ATOM 2742 C C . GLU A 1 347 ? -4.960 2.824 27.791 1.00 68.94 347 GLU A C 1
ATOM 2744 O O . GLU A 1 347 ? -5.534 2.745 28.912 1.00 68.94 347 GLU A O 1
#

Foldseek 3Di:
DDDDDPVCPVVVPDPDDDDDPVVVVVVVVVLVVLCVLQVPFAAFQDLVLQAQDWFQFPVRDIDHQHSVNSRLLSVLCVVLVQGDPRAGDVVLVVDDPVVNLVVSLVSSCVRPVVCSRRSVVSVVSRVSHDDCVVSPSDDDPVLKDWWAFPVVVVVDPVNVVVQVVPFWDKDKDFDFDLVVLLVQLQVLLQPPQDADFDWDWDWDWDFDDDPDPDPDDRDTDTDTDTDDRPQVPPDDDPLLCLLCVLLVHDSVSSVSSLVNHDPVSNCSCRRPVVSRSVVSSVSSNVSVVVRRVVGIDMDTDPDGDDPCVVRVDRPHIDHDPPQKDAADPDSIRIDGHPDPVRVVVRD